Protein AF-A0A2J7PZ46-F1 (afdb_monomer_lite)

Foldseek 3Di:
DVVVLVVLLVVLVVLLVVLVVVLVVVQVVVCVVPVCQQFDFPVPDDPPRSNVVSVVSVVVSVVSVVVVVVCVQCVDPVRVVVVVVVVVVVVVVVVVVVVVLVVLLVVLVVLLVVCVVVLVVLQCVQQVDDPRHGPCPPSVVSVVVNVCRVDSVNSSVVVVVVVVVVVVVVVVVVCVVVVVPDDDDDPDDDDDPPDPDDDDDRTD

Sequence (204 aa):
MWNFIDFTRNSLYVSVAILRIAAYIQQTREIAADPRTAYIPREQWDDFDPQLIAEGLFAAANVFSTLKLVHLFSINPHLGPLQISLGRMVIDIVKFFFIYSLVLFAFACGLNQLLWYFAEMEKRKCYHLPGGLPDWENNGDACMKWRRFGKYVICMIWVARLLFHLLQTHVLNLQLSFQSHQITFSPHLILPVLLLVPSEPPYR

Radius of gyration: 24.69 Å; chains: 1; bounding box: 46×52×66 Å

Organism: NCBI:txid105785

InterPro domains:
  IPR001763 Rhodanese-like domain [PS50206] (113-145)
  IPR002153 Transient receptor potential channel, canonical [PTHR10117] (1-152)
  IPR005821 Ion transport domain [PF00520] (1-163)

Secondary structure (DSSP, 8-state):
-HHHHHHHHHHHHHHHHHHHHHHHHHHHHHHTT-GGGGG--GGGS-TT-HHHHHHHHHHHHHHHHHHTHHHHGGGSTTTHHHHHHHHHHHHHHHHHHHHHHHHHHHHHHHHHHHHHHHHHHHHHHHT-STTS----TTTHHHHHHHHHHS-HHHHHHHHHHHHHHHHHHHHHHHHHHHTTSS------------S------S--

pLDDT: mean 75.45, std 17.09, range [30.77, 95.94]

Structure (mmCIF, N/CA/C/O backbone):
data_AF-A0A2J7PZ46-F1
#
_entry.id   AF-A0A2J7PZ46-F1
#
loop_
_atom_site.group_PDB
_atom_site.id
_atom_site.type_symbol
_atom_site.label_atom_id
_atom_site.label_alt_id
_atom_site.label_comp_id
_atom_site.label_asym_id
_atom_site.label_entity_id
_atom_site.label_seq_id
_atom_site.pdbx_PDB_ins_code
_atom_site.Cartn_x
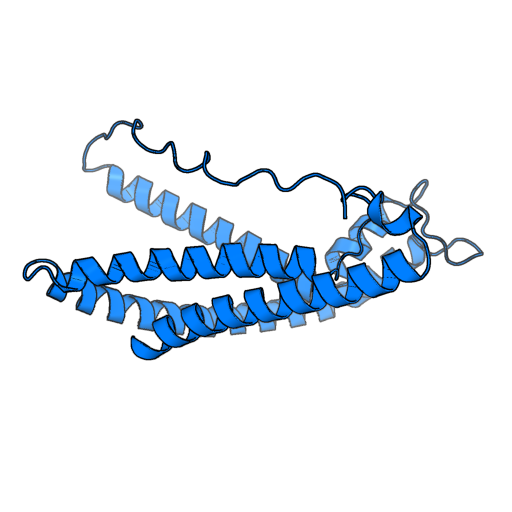_atom_site.Cartn_y
_atom_site.Cartn_z
_atom_site.occupancy
_atom_site.B_iso_or_equiv
_atom_site.auth_seq_id
_atom_site.auth_comp_id
_atom_site.auth_asym_id
_atom_site.auth_atom_id
_atom_site.pdbx_PDB_model_num
ATOM 1 N N . MET A 1 1 ? -17.307 8.063 14.296 1.00 69.81 1 MET A N 1
ATOM 2 C CA . MET A 1 1 ? -16.071 7.305 13.989 1.00 69.81 1 MET A CA 1
ATOM 3 C C . MET A 1 1 ? -16.183 5.847 14.403 1.00 69.81 1 MET A C 1
ATOM 5 O O . MET A 1 1 ? -16.006 5.002 13.548 1.00 69.81 1 MET A O 1
ATOM 9 N N . TRP A 1 2 ? -16.524 5.533 15.655 1.00 76.56 2 TRP A N 1
ATOM 10 C CA . TRP A 1 2 ? -16.503 4.156 16.171 1.00 76.56 2 TRP A CA 1
ATOM 11 C C . TRP A 1 2 ? -17.156 3.080 15.296 1.00 76.56 2 TRP A C 1
ATOM 13 O O . TRP A 1 2 ? -16.478 2.141 14.887 1.00 76.56 2 TRP A O 1
ATOM 23 N N . ASN A 1 3 ? -18.414 3.278 14.906 1.00 85.19 3 ASN A N 1
ATOM 24 C CA . ASN A 1 3 ? -19.152 2.329 14.068 1.00 85.19 3 ASN A CA 1
ATOM 25 C C . ASN A 1 3 ? -18.490 2.085 12.693 1.00 85.19 3 ASN A C 1
ATOM 27 O O . ASN A 1 3 ? -18.723 1.044 12.094 1.00 85.19 3 ASN A O 1
ATOM 31 N N . PHE A 1 4 ? -17.657 3.012 12.200 1.00 86.69 4 PHE A N 1
ATOM 32 C CA . PHE A 1 4 ? -16.905 2.847 10.951 1.00 86.69 4 PHE A CA 1
ATOM 33 C C . PHE A 1 4 ? -15.743 1.860 11.115 1.00 86.69 4 PHE A C 1
ATOM 35 O O . PHE A 1 4 ? -15.548 1.023 10.247 1.00 86.69 4 PHE A O 1
ATOM 42 N N . ILE A 1 5 ? -15.021 1.889 12.243 1.00 85.50 5 ILE A N 1
ATOM 43 C CA . ILE A 1 5 ? -13.930 0.935 12.523 1.00 85.50 5 ILE A CA 1
ATOM 44 C C . ILE A 1 5 ? -14.496 -0.485 12.646 1.00 85.50 5 ILE A C 1
ATOM 46 O O . ILE A 1 5 ? -13.973 -1.417 12.036 1.00 85.50 5 ILE A O 1
ATOM 50 N N . ASP A 1 6 ? -15.607 -0.642 13.373 1.00 88.44 6 ASP A N 1
ATOM 51 C CA . ASP A 1 6 ? -16.305 -1.928 13.477 1.00 88.44 6 ASP A CA 1
ATOM 52 C C . ASP A 1 6 ? -16.866 -2.402 12.129 1.00 88.44 6 ASP A C 1
ATOM 54 O O . ASP A 1 6 ? -16.735 -3.581 11.797 1.00 88.44 6 ASP A O 1
ATOM 58 N N . PHE A 1 7 ? -17.427 -1.495 11.321 1.00 91.81 7 PHE A N 1
ATOM 59 C CA . PHE A 1 7 ? -17.866 -1.802 9.961 1.00 91.81 7 PHE A CA 1
ATOM 60 C C . PHE A 1 7 ? -16.700 -2.269 9.079 1.00 91.81 7 PHE A C 1
ATOM 62 O O . PHE A 1 7 ? -16.796 -3.349 8.506 1.00 91.81 7 PHE A O 1
ATOM 69 N N . THR A 1 8 ? -15.583 -1.533 9.031 1.00 90.50 8 THR A N 1
ATOM 70 C CA . THR A 1 8 ? -14.387 -1.892 8.247 1.00 90.50 8 THR A CA 1
ATOM 71 C C . THR A 1 8 ? -13.808 -3.241 8.670 1.00 90.50 8 THR A C 1
ATOM 73 O O . THR A 1 8 ? -13.502 -4.075 7.818 1.00 90.50 8 THR A O 1
ATOM 76 N N . ARG A 1 9 ? -13.693 -3.503 9.978 1.00 89.44 9 ARG A N 1
ATOM 77 C CA . ARG A 1 9 ? -13.231 -4.799 10.494 1.00 89.44 9 ARG A CA 1
ATOM 78 C C . ARG A 1 9 ? -14.159 -5.934 10.047 1.00 89.44 9 ARG A C 1
ATOM 80 O O . ARG A 1 9 ? -13.688 -6.961 9.565 1.00 89.44 9 ARG A O 1
ATOM 87 N N . ASN A 1 10 ? -15.473 -5.747 10.179 1.00 91.81 10 ASN A N 1
ATOM 88 C CA . ASN A 1 10 ? -16.457 -6.754 9.786 1.00 91.81 10 ASN A CA 1
ATOM 89 C C . ASN A 1 10 ? -16.471 -6.971 8.260 1.00 91.81 10 ASN A C 1
ATOM 91 O O . ASN A 1 10 ? -16.520 -8.116 7.817 1.00 91.81 10 ASN A O 1
ATOM 95 N N . SER A 1 11 ? -16.367 -5.907 7.455 1.00 94.25 11 SER A N 1
ATOM 96 C CA . SER A 1 11 ? -16.313 -6.015 5.993 1.00 94.25 11 SER A CA 1
ATOM 97 C C . SER A 1 11 ? -15.042 -6.716 5.517 1.00 94.25 11 SER A C 1
ATOM 99 O O . SER A 1 11 ? -15.113 -7.495 4.576 1.00 94.25 11 SER A O 1
ATOM 101 N N . LEU A 1 12 ? -13.897 -6.512 6.183 1.00 92.12 12 LEU A N 1
ATOM 102 C CA . LEU A 1 12 ? -12.667 -7.249 5.876 1.00 92.12 12 LEU A CA 1
ATOM 103 C C . LEU A 1 12 ? -12.827 -8.756 6.122 1.00 92.12 12 LEU A C 1
ATOM 105 O O . LEU A 1 12 ? -12.489 -9.537 5.237 1.00 92.12 12 LEU A O 1
ATOM 109 N N . TYR A 1 13 ? -13.402 -9.179 7.255 1.00 93.44 13 TYR A N 1
ATOM 110 C CA . TYR A 1 13 ? -13.668 -10.605 7.499 1.00 93.44 13 TYR A CA 1
ATOM 111 C C . TYR A 1 13 ? -14.651 -11.212 6.478 1.00 93.44 13 TYR A C 1
ATOM 113 O O . TYR A 1 13 ? -14.445 -12.343 6.038 1.00 93.44 13 TYR A O 1
ATOM 121 N N . VAL A 1 14 ? -15.672 -10.462 6.042 1.00 95.38 14 VAL A N 1
ATOM 122 C CA . VAL A 1 14 ? -16.578 -10.896 4.960 1.00 95.38 14 VAL A CA 1
ATOM 123 C C . VAL A 1 14 ? -15.832 -11.022 3.624 1.00 95.38 14 VAL A C 1
ATOM 125 O O . VAL A 1 14 ? -15.987 -12.033 2.943 1.00 95.38 14 VAL A O 1
ATOM 128 N N . SER A 1 15 ? -14.970 -10.065 3.270 1.00 93.56 15 SER A N 1
ATOM 129 C CA . SER A 1 15 ? -14.142 -10.142 2.057 1.00 93.56 15 SER A CA 1
ATOM 130 C C . SER A 1 15 ? -13.177 -11.332 2.074 1.00 93.56 15 SER A C 1
ATOM 132 O O . SER A 1 15 ? -13.028 -11.995 1.052 1.00 93.56 15 SER A O 1
ATOM 134 N N . VAL A 1 16 ? -12.567 -11.654 3.221 1.00 94.75 16 VAL A N 1
ATOM 135 C CA . VAL A 1 16 ? -11.722 -12.856 3.383 1.00 94.75 16 VAL A CA 1
ATOM 136 C C . VAL A 1 16 ? -12.529 -14.130 3.138 1.00 94.75 16 VAL A C 1
ATOM 138 O O . VAL A 1 16 ? -12.064 -15.007 2.413 1.00 94.75 16 VAL A O 1
ATOM 141 N N . ALA A 1 17 ? -13.741 -14.229 3.693 1.00 93.06 17 ALA A N 1
ATOM 142 C CA . ALA A 1 17 ? -14.610 -15.384 3.475 1.00 93.06 17 ALA A CA 1
ATOM 143 C C . ALA A 1 17 ? -14.995 -15.535 1.992 1.00 93.06 17 ALA A C 1
ATOM 145 O O . ALA A 1 17 ? -14.896 -16.631 1.444 1.00 93.06 17 ALA A O 1
ATOM 146 N N . ILE A 1 18 ? -15.359 -14.435 1.321 1.00 95.94 18 ILE A N 1
ATOM 147 C CA . ILE A 1 18 ? -15.668 -14.426 -0.119 1.00 95.94 18 ILE A CA 1
ATOM 148 C C . ILE A 1 18 ? -14.449 -14.861 -0.948 1.00 95.94 18 ILE A C 1
ATOM 150 O O . ILE A 1 18 ? -14.599 -15.682 -1.850 1.00 95.94 18 ILE A O 1
ATOM 154 N N . LEU A 1 19 ? -13.246 -14.367 -0.633 1.00 91.69 19 LEU A N 1
ATOM 155 C CA . LEU A 1 19 ? -12.022 -14.727 -1.357 1.00 91.69 19 LEU A CA 1
ATOM 156 C C . LEU A 1 19 ? -11.600 -16.185 -1.126 1.00 91.69 19 LEU A C 1
ATOM 158 O O . LEU A 1 19 ? -11.269 -16.857 -2.097 1.00 91.69 19 LEU A O 1
ATOM 162 N N . ARG A 1 20 ? -11.680 -16.714 0.106 1.00 92.81 20 ARG A N 1
ATOM 163 C CA . ARG A 1 20 ? -11.436 -18.147 0.379 1.00 92.81 20 ARG A CA 1
ATOM 164 C C . ARG A 1 20 ? -12.448 -19.045 -0.353 1.00 92.81 20 ARG A C 1
ATOM 166 O O . ARG A 1 20 ? -12.059 -20.082 -0.880 1.00 92.81 20 ARG A O 1
ATOM 173 N N . ILE A 1 21 ? -13.719 -18.637 -0.456 1.00 93.31 21 ILE A N 1
ATOM 174 C CA . ILE A 1 21 ? -14.734 -19.352 -1.255 1.00 93.31 21 ILE A CA 1
ATOM 175 C C . ILE A 1 21 ? -14.412 -19.276 -2.758 1.00 93.31 21 ILE A C 1
ATOM 177 O O . ILE A 1 21 ? -14.501 -20.287 -3.452 1.00 93.31 21 ILE A O 1
ATOM 181 N N . ALA A 1 22 ? -14.009 -18.108 -3.267 1.00 92.06 22 ALA A N 1
ATOM 182 C CA . ALA A 1 22 ? -13.626 -17.935 -4.668 1.00 92.06 22 ALA A CA 1
ATOM 183 C C . ALA A 1 22 ? -12.393 -18.777 -5.038 1.00 92.06 22 ALA A C 1
ATOM 185 O O . ALA A 1 22 ? -12.423 -19.468 -6.056 1.00 92.06 22 ALA A O 1
ATOM 186 N N . ALA A 1 23 ? -11.364 -18.784 -4.182 1.00 91.19 23 ALA A N 1
ATOM 187 C CA . ALA A 1 23 ? -10.177 -19.625 -4.322 1.00 91.19 23 ALA A CA 1
ATOM 188 C C . ALA A 1 23 ? -10.550 -21.113 -4.367 1.00 91.19 23 ALA A C 1
ATOM 190 O O . ALA A 1 23 ? -10.186 -21.800 -5.317 1.00 91.19 23 ALA A O 1
ATOM 191 N N . TYR A 1 24 ? -11.367 -21.591 -3.420 1.00 90.44 24 TYR A N 1
ATOM 192 C CA . TYR A 1 24 ? -11.832 -22.981 -3.396 1.00 90.44 24 TYR A CA 1
ATOM 193 C C . TYR A 1 24 ? -12.600 -23.377 -4.671 1.00 90.44 24 TYR A C 1
ATOM 195 O O . TYR A 1 24 ? -12.372 -24.453 -5.228 1.00 90.44 24 TYR A O 1
ATOM 203 N N . ILE A 1 25 ? -13.482 -22.506 -5.179 1.00 91.88 25 ILE A N 1
ATOM 204 C CA . ILE A 1 25 ? -14.220 -22.743 -6.433 1.00 91.88 25 ILE A CA 1
ATOM 205 C C . ILE A 1 25 ? -13.273 -22.765 -7.641 1.00 91.88 25 ILE A C 1
ATOM 207 O O . ILE A 1 25 ? -13.417 -23.631 -8.504 1.00 91.88 25 ILE A O 1
ATOM 211 N N . GLN A 1 26 ? -12.315 -21.838 -7.720 1.00 90.38 26 GLN A N 1
ATOM 212 C CA . GLN A 1 26 ? -11.324 -21.794 -8.796 1.00 90.38 26 GLN A CA 1
ATOM 213 C C . GLN A 1 26 ? -10.453 -23.057 -8.789 1.00 90.38 26 GLN A C 1
ATOM 215 O O . GLN A 1 26 ? -10.435 -23.791 -9.776 1.00 90.38 26 GLN A O 1
ATOM 220 N N . GLN A 1 27 ? -9.832 -23.365 -7.652 1.00 88.75 27 GLN A N 1
ATOM 221 C CA . GLN A 1 27 ? -9.020 -24.557 -7.427 1.00 88.75 27 GLN A CA 1
ATOM 222 C C . GLN A 1 27 ? -9.773 -25.848 -7.779 1.00 88.75 27 GLN A C 1
ATOM 224 O O . GLN A 1 27 ? -9.249 -26.687 -8.508 1.00 88.75 27 GLN A O 1
ATOM 229 N N . THR A 1 28 ? -11.028 -25.997 -7.338 1.00 88.50 28 THR A N 1
ATOM 230 C CA . THR A 1 28 ? -11.848 -27.180 -7.660 1.00 88.50 28 THR A CA 1
ATOM 231 C C . THR A 1 28 ? -12.061 -27.331 -9.171 1.00 88.50 28 THR A C 1
ATOM 233 O O . THR A 1 28 ? -12.045 -28.448 -9.688 1.00 88.50 28 THR A O 1
ATOM 236 N N . ARG A 1 29 ? -12.229 -26.222 -9.907 1.00 89.12 29 ARG A N 1
ATOM 237 C CA . ARG A 1 29 ? -12.376 -26.237 -11.373 1.00 89.12 29 ARG A CA 1
ATOM 238 C C . ARG A 1 29 ? -11.063 -26.525 -12.098 1.00 89.12 29 ARG A C 1
ATOM 240 O O . ARG A 1 29 ? -11.094 -27.182 -13.133 1.00 89.12 29 ARG A O 1
ATOM 247 N N . GLU A 1 30 ? -9.937 -26.055 -11.571 1.00 87.12 30 GLU A N 1
ATOM 248 C CA . GLU A 1 30 ? -8.609 -26.310 -12.138 1.00 87.12 30 GLU A CA 1
ATOM 249 C C . GLU A 1 30 ? -8.167 -27.766 -11.924 1.00 87.12 30 GLU A C 1
ATOM 251 O O . GLU A 1 30 ? -7.750 -28.420 -12.876 1.00 87.12 30 GLU A O 1
ATOM 256 N N . ILE A 1 31 ? -8.349 -28.319 -10.719 1.00 87.69 31 ILE A N 1
ATOM 257 C CA . ILE A 1 31 ? -8.049 -29.730 -10.404 1.00 87.69 31 ILE A CA 1
ATOM 258 C C . ILE A 1 31 ? -8.941 -30.685 -11.217 1.00 87.69 31 ILE A C 1
ATOM 260 O O . ILE A 1 31 ? -8.495 -31.757 -11.622 1.00 87.69 31 ILE A O 1
ATOM 264 N N . ALA A 1 32 ? -10.185 -30.289 -11.512 1.00 89.00 32 ALA A N 1
ATOM 265 C CA . ALA A 1 32 ? -11.075 -31.036 -12.401 1.00 89.00 32 ALA A CA 1
ATOM 266 C C . ALA A 1 32 ? -10.664 -30.987 -13.891 1.00 89.00 32 ALA A C 1
ATOM 268 O O . ALA A 1 32 ? -11.170 -31.790 -14.675 1.00 89.00 32 ALA A O 1
ATOM 269 N N . ALA A 1 33 ? -9.773 -30.068 -14.285 1.00 90.38 33 ALA A N 1
ATOM 270 C CA . ALA A 1 33 ? -9.242 -29.951 -15.645 1.00 90.38 33 ALA A CA 1
ATOM 271 C C . ALA A 1 33 ? -7.852 -30.602 -15.794 1.00 90.38 33 ALA A C 1
ATOM 273 O O . ALA A 1 33 ? -7.627 -31.332 -16.758 1.00 90.38 33 ALA A O 1
ATOM 274 N N . ASP A 1 34 ? -6.949 -30.392 -14.830 1.00 87.44 34 ASP A N 1
ATOM 275 C CA . ASP A 1 34 ? -5.694 -31.142 -14.682 1.00 87.44 34 ASP A CA 1
ATOM 276 C C . ASP A 1 34 ? -5.452 -31.495 -13.198 1.00 87.44 34 ASP A C 1
ATOM 278 O O . ASP A 1 34 ? -5.141 -30.600 -12.398 1.00 87.44 34 ASP A O 1
ATOM 282 N N . PRO A 1 35 ? -5.509 -32.791 -12.820 1.00 84.12 35 PRO A N 1
ATOM 283 C CA . PRO A 1 35 ? -5.199 -33.261 -11.469 1.00 84.12 35 PRO A CA 1
ATOM 284 C C . PRO A 1 35 ? -3.796 -32.896 -10.961 1.00 84.12 35 PRO A C 1
ATOM 286 O O . PRO A 1 35 ? -3.549 -32.954 -9.756 1.00 84.12 35 PRO A O 1
ATOM 289 N N . ARG A 1 36 ? -2.858 -32.521 -11.842 1.00 81.38 36 ARG A N 1
ATOM 290 C CA . ARG A 1 36 ? -1.505 -32.085 -11.455 1.00 81.38 36 ARG A CA 1
ATOM 291 C C . ARG A 1 36 ? -1.496 -30.715 -10.775 1.00 81.38 36 ARG A C 1
ATOM 293 O O . ARG A 1 36 ? -0.586 -30.454 -9.990 1.00 81.38 36 ARG A O 1
ATOM 300 N N . THR A 1 37 ? -2.510 -29.879 -11.009 1.00 79.88 37 THR A N 1
ATOM 301 C CA . THR A 1 37 ? -2.591 -28.506 -10.473 1.00 79.88 37 THR A CA 1
ATOM 302 C C . THR A 1 37 ? -2.607 -28.459 -8.937 1.00 79.88 37 THR A C 1
ATOM 304 O O . THR A 1 37 ? -2.098 -27.507 -8.351 1.00 79.88 37 THR A O 1
ATOM 307 N N . ALA A 1 38 ? -3.098 -29.513 -8.272 1.00 79.25 38 ALA A N 1
ATOM 308 C CA . ALA A 1 38 ? -3.093 -29.628 -6.807 1.00 79.25 38 ALA A CA 1
ATOM 309 C C . ALA A 1 38 ? -1.676 -29.646 -6.189 1.00 79.25 38 ALA A C 1
ATOM 311 O O . ALA A 1 38 ? -1.472 -29.287 -5.031 1.00 79.25 38 ALA A O 1
ATOM 312 N N . TYR A 1 39 ? -0.668 -30.065 -6.961 1.00 83.06 39 TYR A N 1
ATOM 313 C CA . TYR A 1 39 ? 0.701 -30.271 -6.476 1.00 83.06 39 TYR A CA 1
ATOM 314 C C . TYR A 1 39 ? 1.657 -29.119 -6.823 1.00 83.06 39 TYR A C 1
ATOM 316 O O . TYR A 1 39 ? 2.866 -29.254 -6.628 1.00 83.06 39 TYR A O 1
ATOM 324 N N . ILE A 1 40 ? 1.146 -27.989 -7.328 1.00 84.25 40 ILE A N 1
ATOM 325 C CA . ILE A 1 40 ? 1.972 -26.820 -7.657 1.00 84.25 40 ILE A CA 1
ATOM 326 C C . ILE A 1 40 ? 2.489 -26.174 -6.357 1.00 84.25 40 ILE A C 1
ATOM 328 O O . ILE A 1 40 ? 1.678 -25.779 -5.512 1.00 84.25 40 ILE A O 1
ATOM 332 N N . PRO A 1 41 ? 3.818 -26.020 -6.184 1.00 85.69 41 PRO A N 1
ATOM 333 C CA . PRO A 1 41 ? 4.388 -25.389 -5.001 1.00 85.69 41 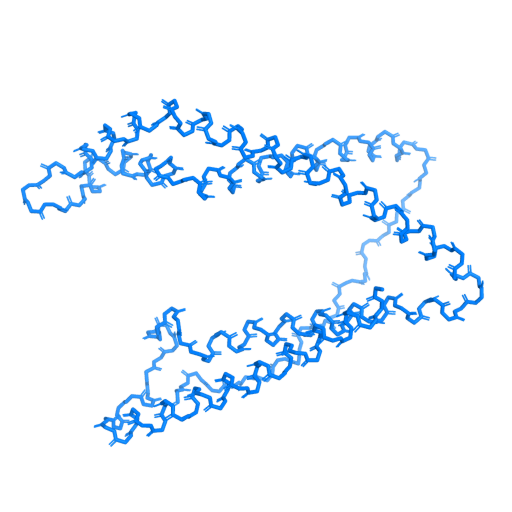PRO A CA 1
ATOM 334 C C . PRO A 1 41 ? 4.067 -23.893 -4.970 1.00 85.69 41 PRO A C 1
ATOM 336 O O . PRO A 1 41 ? 4.020 -23.229 -6.005 1.00 85.69 41 PRO A O 1
ATOM 339 N N . ARG A 1 42 ? 3.918 -23.340 -3.764 1.00 81.81 42 ARG A N 1
ATOM 340 C CA . ARG A 1 42 ? 3.514 -21.941 -3.533 1.00 81.81 42 ARG A CA 1
ATOM 341 C C . ARG A 1 42 ? 4.404 -20.877 -4.197 1.00 81.81 42 ARG A C 1
ATOM 343 O O . ARG A 1 42 ? 3.935 -19.781 -4.472 1.00 81.81 42 ARG A O 1
ATOM 350 N N . GLU A 1 43 ? 5.661 -21.201 -4.494 1.00 86.88 43 GLU A N 1
ATOM 351 C CA . GLU A 1 43 ? 6.596 -20.344 -5.249 1.00 86.88 43 GLU A CA 1
ATOM 352 C C . GLU A 1 43 ? 6.202 -20.138 -6.726 1.00 86.88 43 GLU A C 1
ATOM 354 O O . GLU A 1 43 ? 6.753 -19.267 -7.392 1.00 86.88 43 GLU A O 1
ATOM 359 N N . GLN A 1 44 ? 5.275 -20.951 -7.242 1.00 86.44 44 GLN A N 1
ATOM 360 C CA . GLN A 1 44 ? 4.807 -20.958 -8.632 1.00 86.44 44 GLN A CA 1
ATOM 361 C C . GLN A 1 44 ? 3.316 -20.588 -8.751 1.00 86.44 44 GLN A C 1
ATOM 363 O O . GLN A 1 44 ? 2.715 -20.782 -9.808 1.00 86.44 44 GLN A O 1
ATOM 368 N N . TRP A 1 45 ? 2.696 -20.093 -7.674 1.00 87.00 45 TRP A N 1
ATOM 369 C CA . TRP A 1 45 ? 1.340 -19.537 -7.723 1.00 87.00 45 TRP A CA 1
ATOM 370 C C . TRP A 1 45 ? 1.373 -18.131 -8.348 1.00 87.00 45 TRP A C 1
ATOM 372 O O . TRP A 1 45 ? 2.400 -17.456 -8.315 1.00 87.00 45 TRP A O 1
ATOM 382 N N . ASP A 1 46 ? 0.258 -17.697 -8.937 1.00 86.38 46 ASP A N 1
ATOM 383 C CA . ASP A 1 46 ? 0.163 -16.374 -9.564 1.00 86.38 46 ASP A CA 1
ATOM 384 C C . ASP A 1 46 ? 0.147 -15.238 -8.523 1.00 86.38 46 ASP A C 1
ATOM 386 O O . ASP A 1 46 ? -0.445 -15.379 -7.449 1.00 86.38 46 ASP A O 1
ATOM 390 N N . ASP A 1 47 ? 0.734 -14.086 -8.871 1.00 86.38 47 ASP A N 1
ATOM 391 C CA . ASP A 1 47 ? 0.801 -12.888 -8.014 1.00 86.38 47 ASP A CA 1
ATOM 392 C C . ASP A 1 47 ? -0.593 -12.392 -7.561 1.00 86.38 47 ASP A C 1
ATOM 394 O O . ASP A 1 47 ? -0.707 -11.699 -6.544 1.00 86.38 47 ASP A O 1
ATOM 398 N N . PHE A 1 48 ? -1.657 -12.733 -8.302 1.00 86.56 48 PHE A N 1
ATOM 399 C CA . PHE A 1 48 ? -3.040 -12.320 -8.041 1.00 86.56 48 PHE A CA 1
ATOM 400 C C . PHE A 1 48 ? -3.973 -13.474 -7.633 1.00 86.56 48 PHE A C 1
ATOM 402 O O . PHE A 1 48 ? -5.196 -13.301 -7.641 1.00 86.56 48 PHE A O 1
ATOM 409 N N . ASP A 1 49 ? -3.430 -14.628 -7.228 1.00 88.06 49 ASP A N 1
ATOM 410 C CA . ASP A 1 49 ? -4.214 -15.749 -6.696 1.00 88.06 49 ASP A CA 1
ATOM 411 C C . ASP A 1 49 ? -5.089 -15.291 -5.498 1.00 88.06 49 ASP A C 1
ATOM 413 O O . ASP A 1 49 ? -4.567 -14.745 -4.511 1.00 88.06 49 ASP A O 1
ATOM 417 N N . PRO A 1 50 ? -6.424 -15.508 -5.536 1.00 88.81 50 PRO A N 1
ATOM 418 C CA . PRO A 1 50 ? -7.335 -15.095 -4.468 1.00 88.81 50 PRO A CA 1
ATOM 419 C C . PRO A 1 50 ? -6.981 -15.670 -3.087 1.00 88.81 50 PRO A C 1
ATOM 421 O O . PRO A 1 50 ? -7.343 -15.053 -2.082 1.00 88.81 50 PRO A O 1
ATOM 424 N N . GLN A 1 51 ? -6.252 -16.788 -3.005 1.00 90.31 51 GLN A N 1
ATOM 425 C CA . GLN A 1 51 ? -5.764 -17.371 -1.752 1.00 90.31 51 GLN A CA 1
ATOM 426 C C . GLN A 1 51 ? -4.725 -16.471 -1.059 1.00 90.31 51 GLN A C 1
ATOM 428 O O . GLN A 1 51 ? -4.881 -16.171 0.130 1.00 90.31 51 GLN A O 1
ATOM 433 N N . LEU A 1 52 ? -3.713 -15.968 -1.785 1.00 90.12 52 LEU A N 1
ATOM 434 C CA . LEU A 1 52 ? -2.726 -15.029 -1.223 1.00 90.12 52 LEU A CA 1
ATOM 435 C C . LEU A 1 52 ? -3.394 -13.716 -0.797 1.00 90.12 52 LEU A C 1
ATOM 437 O O . LEU A 1 52 ? -3.100 -13.175 0.273 1.00 90.12 52 LEU A O 1
ATOM 441 N N . ILE A 1 53 ? -4.330 -13.219 -1.611 1.00 90.19 53 ILE A N 1
ATOM 442 C CA . ILE A 1 53 ? -5.076 -11.990 -1.313 1.00 90.19 53 ILE A CA 1
ATOM 443 C C . ILE A 1 53 ? -5.940 -12.185 -0.052 1.00 90.19 53 ILE A C 1
ATOM 445 O O . ILE A 1 53 ? -5.976 -11.301 0.808 1.00 90.19 53 ILE A O 1
ATOM 449 N N . ALA A 1 54 ? -6.580 -13.349 0.115 1.00 90.88 54 ALA A N 1
ATOM 450 C CA . ALA A 1 54 ? -7.353 -13.677 1.312 1.00 90.88 54 ALA A CA 1
ATOM 451 C C . ALA A 1 54 ? -6.492 -13.712 2.585 1.00 90.88 54 ALA A C 1
ATOM 453 O O . ALA A 1 54 ? -6.910 -13.181 3.614 1.00 90.88 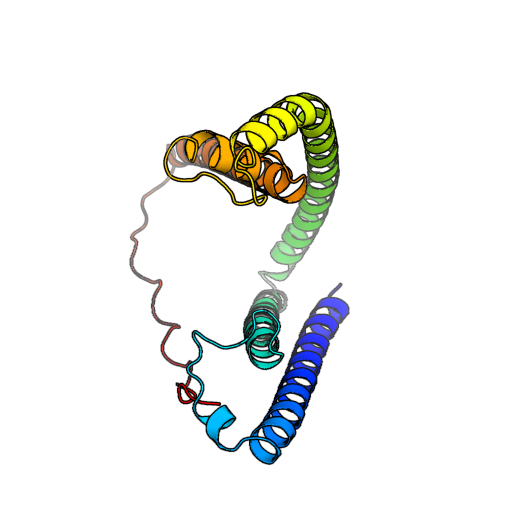54 ALA A O 1
ATOM 454 N N . GLU A 1 55 ? -5.291 -14.293 2.529 1.00 90.25 55 GLU A N 1
ATOM 455 C CA . GLU A 1 55 ? -4.352 -14.307 3.659 1.00 90.25 55 GLU A CA 1
ATOM 456 C C . GLU A 1 55 ? -3.896 -12.892 4.049 1.00 90.25 55 GLU A C 1
ATOM 458 O O . GLU A 1 55 ? -3.923 -12.534 5.231 1.00 90.25 55 GLU A O 1
ATOM 463 N N . GLY A 1 56 ? -3.550 -12.054 3.065 1.00 91.25 56 GLY A N 1
ATOM 464 C CA . GLY A 1 56 ? -3.176 -10.657 3.298 1.00 91.25 56 GLY A CA 1
ATOM 465 C C . GLY A 1 56 ? -4.307 -9.839 3.933 1.00 91.25 56 GLY A C 1
ATOM 466 O O . GLY A 1 56 ? -4.084 -9.103 4.900 1.00 91.25 56 GLY A O 1
ATOM 467 N N . LEU A 1 57 ? -5.544 -10.011 3.452 1.00 89.75 57 LEU A N 1
ATOM 468 C CA . LEU A 1 57 ? -6.721 -9.370 4.046 1.00 89.75 57 LEU A CA 1
ATOM 469 C C . LEU A 1 57 ? -7.064 -9.937 5.434 1.00 89.75 57 LEU A C 1
ATOM 471 O O . LEU A 1 57 ? -7.542 -9.181 6.278 1.00 89.75 57 LEU A O 1
ATOM 475 N N . PHE A 1 58 ? -6.790 -11.215 5.712 1.00 91.81 58 PHE A N 1
ATOM 476 C CA . PHE A 1 58 ? -6.985 -11.810 7.039 1.00 91.81 58 PHE A CA 1
ATOM 477 C C . PHE A 1 58 ? -5.992 -11.252 8.064 1.00 91.81 58 PHE A C 1
ATOM 479 O O . PHE A 1 58 ? -6.392 -10.865 9.166 1.00 91.81 58 PHE A O 1
ATOM 486 N N . ALA A 1 59 ? -4.717 -11.113 7.689 1.00 92.75 59 ALA A N 1
ATOM 487 C CA . ALA A 1 59 ? -3.719 -10.434 8.511 1.00 92.75 59 ALA A CA 1
ATOM 488 C C . ALA A 1 59 ? -4.141 -8.982 8.818 1.00 92.75 59 ALA A C 1
ATOM 490 O O . ALA A 1 59 ? -4.125 -8.565 9.979 1.00 92.75 59 ALA A O 1
ATOM 491 N N . ALA A 1 60 ? -4.616 -8.240 7.810 1.00 88.62 60 ALA A N 1
ATOM 492 C CA . ALA A 1 60 ? -5.148 -6.890 7.999 1.00 88.62 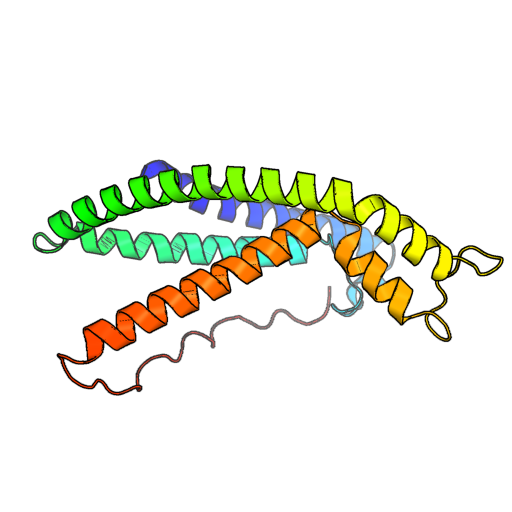60 ALA A CA 1
ATOM 493 C C . ALA A 1 60 ? -6.391 -6.863 8.914 1.00 88.62 60 ALA A C 1
ATOM 495 O O . ALA A 1 60 ? -6.461 -6.039 9.827 1.00 88.62 60 ALA A O 1
ATOM 496 N N . ALA A 1 61 ? -7.347 -7.780 8.728 1.00 90.38 61 ALA A N 1
ATOM 497 C CA . ALA A 1 61 ? -8.546 -7.891 9.563 1.00 90.38 61 ALA A CA 1
ATOM 498 C C . ALA A 1 61 ? -8.195 -8.122 11.042 1.00 90.38 61 ALA A C 1
ATOM 500 O O . ALA A 1 61 ? -8.790 -7.496 11.922 1.00 90.38 61 ALA A O 1
ATOM 501 N N . ASN A 1 62 ? -7.179 -8.943 11.320 1.00 91.06 62 ASN A N 1
ATOM 502 C CA . ASN A 1 62 ? -6.694 -9.192 12.676 1.00 91.06 62 ASN A CA 1
ATOM 503 C C . ASN A 1 62 ? -6.031 -7.950 13.302 1.00 91.06 62 ASN A C 1
ATOM 505 O O . ASN A 1 62 ? -6.271 -7.681 14.479 1.00 91.06 62 ASN A O 1
ATOM 509 N N . VAL A 1 63 ? -5.307 -7.127 12.531 1.00 89.94 63 VAL A N 1
ATOM 510 C CA . VAL A 1 63 ? -4.797 -5.817 12.998 1.00 89.94 63 VAL A CA 1
ATOM 511 C C . VAL A 1 63 ? -5.942 -4.833 13.289 1.00 89.94 63 VAL A C 1
ATOM 513 O O . VAL A 1 63 ? -5.932 -4.155 14.316 1.00 89.94 63 VAL A O 1
ATOM 516 N N . PHE A 1 64 ? -6.988 -4.793 12.457 1.00 84.75 64 PHE A N 1
ATOM 517 C CA . PHE A 1 64 ? -8.200 -4.018 12.767 1.00 84.75 64 PHE A CA 1
ATOM 518 C C . PHE A 1 64 ? -8.989 -4.581 13.962 1.00 84.75 64 PHE A C 1
ATOM 520 O O . PHE A 1 64 ? -9.705 -3.838 14.635 1.00 84.75 64 PHE A O 1
ATOM 527 N N . SER A 1 65 ? -8.830 -5.868 14.278 1.00 86.69 65 SER A N 1
ATOM 528 C CA . SER A 1 65 ? -9.401 -6.491 15.474 1.00 86.69 65 SER A CA 1
ATOM 529 C C . SER A 1 65 ? -8.629 -6.114 16.746 1.00 86.69 65 SER A C 1
ATOM 531 O O . SER A 1 65 ? -9.253 -5.746 17.741 1.00 86.69 65 SER A O 1
ATOM 533 N N . THR A 1 66 ? -7.289 -6.092 16.724 1.00 86.94 66 THR A N 1
ATOM 534 C CA . THR A 1 66 ? -6.485 -5.635 17.878 1.00 86.94 66 THR A CA 1
ATOM 535 C C . THR A 1 66 ? -6.591 -4.127 18.110 1.00 86.94 66 THR A C 1
ATOM 537 O O . THR A 1 66 ? -6.612 -3.700 19.264 1.00 86.94 66 THR A O 1
ATOM 540 N N . LEU A 1 67 ? -6.789 -3.317 17.061 1.00 82.75 67 LEU A N 1
ATOM 541 C CA . LEU A 1 67 ? -7.129 -1.891 17.189 1.00 82.75 67 LEU A CA 1
ATOM 542 C C . LEU A 1 67 ? -8.373 -1.651 18.067 1.00 82.75 67 LEU A C 1
ATOM 544 O O . LEU A 1 67 ? -8.421 -0.664 18.802 1.00 82.75 67 LEU A O 1
ATOM 548 N N . LYS A 1 68 ? -9.344 -2.576 18.089 1.00 80.94 68 LYS A N 1
ATOM 549 C CA . LYS A 1 68 ? -10.512 -2.483 18.982 1.00 80.94 68 LYS A CA 1
ATOM 550 C C . LYS A 1 68 ? -10.157 -2.621 20.472 1.00 80.94 68 LYS A C 1
ATOM 552 O O . LYS A 1 68 ? -10.908 -2.135 21.313 1.00 80.94 68 LYS A O 1
ATOM 557 N N . LEU A 1 69 ? -9.006 -3.189 20.840 1.00 78.06 69 LEU A N 1
ATOM 558 C CA . LEU A 1 69 ? -8.571 -3.247 22.244 1.00 78.06 69 LEU A CA 1
ATOM 559 C C . LEU A 1 69 ? -8.177 -1.863 22.790 1.00 78.06 69 LEU A C 1
ATOM 561 O O . LEU A 1 69 ? -8.425 -1.580 23.960 1.00 78.06 69 LEU A O 1
ATOM 565 N N . VAL A 1 70 ? -7.691 -0.953 21.933 1.00 77.69 70 VAL A N 1
ATOM 566 C CA . VAL A 1 70 ? -7.391 0.454 22.288 1.00 77.69 70 VAL A CA 1
ATOM 567 C C . VAL A 1 70 ? -8.643 1.197 22.787 1.00 77.69 70 VAL A C 1
ATOM 569 O O . VAL A 1 70 ? -8.557 2.181 23.524 1.00 77.69 70 VAL A O 1
ATOM 572 N N . HIS A 1 71 ? -9.829 0.703 22.428 1.00 69.38 71 HIS A N 1
ATOM 573 C CA . HIS A 1 71 ? -11.106 1.235 22.887 1.00 69.38 71 HIS A CA 1
ATOM 574 C C . HIS A 1 71 ? -11.544 0.731 24.260 1.00 69.38 71 HIS A C 1
ATOM 576 O O . HIS A 1 71 ? -12.264 1.450 24.951 1.00 69.38 71 HIS A O 1
ATOM 582 N N . LEU A 1 72 ? -11.078 -0.440 24.704 1.00 73.62 72 LEU A N 1
ATOM 583 C CA . LEU A 1 72 ? -11.377 -0.941 26.048 1.00 73.62 72 LEU A CA 1
ATOM 584 C C . LEU A 1 72 ? -10.815 0.009 27.123 1.00 73.62 72 LEU A C 1
ATOM 586 O O . LEU A 1 72 ? -11.438 0.228 28.160 1.00 73.62 72 LEU A O 1
ATOM 590 N N . PHE A 1 73 ? -9.691 0.671 26.829 1.00 66.25 73 PHE A N 1
ATOM 591 C CA . PHE A 1 73 ? -9.111 1.706 27.687 1.00 66.25 73 PHE A CA 1
ATOM 592 C C . PHE A 1 73 ? -10.010 2.945 27.861 1.00 66.25 73 PHE A C 1
ATOM 594 O O . PHE A 1 73 ? -9.883 3.621 28.877 1.00 66.25 73 PHE A O 1
ATOM 601 N N . SER A 1 74 ? -10.966 3.210 26.957 1.00 66.38 74 SER A N 1
ATOM 602 C CA . SER A 1 74 ? -11.957 4.292 27.122 1.00 66.38 74 SER A CA 1
ATOM 603 C C . SER A 1 74 ? -12.914 4.066 28.292 1.00 66.38 74 SER A C 1
ATOM 605 O O . SER A 1 74 ? -13.512 5.026 28.772 1.00 66.38 74 SER A O 1
ATOM 607 N N . ILE A 1 75 ? -13.118 2.808 28.695 1.00 74.06 75 ILE A N 1
ATOM 608 C CA . ILE A 1 75 ? -14.120 2.413 29.696 1.00 74.06 75 ILE A CA 1
ATOM 609 C C . ILE A 1 75 ? -13.613 2.714 31.117 1.00 74.06 75 ILE A C 1
ATOM 611 O O . ILE A 1 75 ? -14.401 2.912 32.037 1.00 74.06 75 ILE A O 1
ATOM 615 N N . ASN A 1 76 ? -12.292 2.813 31.300 1.00 74.94 76 ASN A N 1
ATOM 616 C CA . ASN A 1 76 ? -11.692 3.196 32.573 1.00 74.94 76 ASN A CA 1
ATOM 617 C C . ASN A 1 76 ? -11.882 4.705 32.833 1.00 74.94 76 ASN A C 1
ATOM 619 O O . ASN A 1 76 ? -11.403 5.517 32.033 1.00 74.94 76 ASN A O 1
ATOM 623 N N . PRO A 1 77 ? -12.487 5.118 33.967 1.00 75.75 77 PRO A N 1
ATOM 624 C CA . PRO A 1 77 ? -12.838 6.520 34.217 1.00 75.75 77 PRO A CA 1
ATOM 625 C C . PRO A 1 77 ? -11.621 7.458 34.281 1.00 75.75 77 PRO A C 1
ATOM 627 O O . PRO A 1 77 ? -11.725 8.623 33.908 1.00 75.75 77 PRO A O 1
ATOM 630 N N . HIS A 1 78 ? -10.446 6.949 34.669 1.00 77.00 78 HIS A N 1
ATOM 631 C CA . HIS A 1 78 ? -9.190 7.710 34.659 1.00 77.00 78 HIS A CA 1
ATOM 632 C C . HIS A 1 78 ? -8.554 7.866 33.262 1.00 77.00 78 HIS A C 1
ATOM 634 O O . HIS A 1 78 ? -7.725 8.753 33.074 1.00 77.00 78 HIS A O 1
ATOM 640 N N . LEU A 1 79 ? -8.916 7.029 32.281 1.00 72.81 79 LEU A N 1
ATOM 641 C CA . LEU A 1 79 ? -8.273 6.976 30.957 1.00 72.81 79 LEU A CA 1
ATOM 642 C C . LEU A 1 79 ? -9.142 7.556 29.827 1.00 72.81 79 LEU A C 1
ATOM 644 O O . LEU A 1 79 ? -8.601 8.012 28.817 1.00 72.81 79 LEU A O 1
ATOM 648 N N . GLY A 1 80 ? -10.465 7.632 30.003 1.00 78.31 80 GLY A N 1
ATOM 649 C CA . GLY A 1 80 ? -11.375 8.299 29.060 1.00 78.31 80 GLY A CA 1
ATOM 650 C C . GLY A 1 80 ? -10.947 9.729 28.658 1.00 78.31 80 GLY A C 1
ATOM 651 O O . GLY A 1 80 ? -10.857 10.007 27.458 1.00 78.31 80 GLY A O 1
ATOM 652 N N . PRO A 1 81 ? -10.597 10.632 29.601 1.00 81.25 81 PRO A N 1
ATOM 653 C CA . PRO A 1 81 ? -10.146 11.993 29.274 1.00 81.25 81 PRO A CA 1
ATOM 654 C C . PRO A 1 81 ? -8.857 12.039 28.436 1.00 81.25 81 PRO A C 1
ATOM 656 O O . PRO A 1 81 ? -8.699 12.904 27.567 1.00 81.25 81 PRO A O 1
ATOM 659 N N . LEU A 1 82 ? -7.951 11.080 28.659 1.00 79.56 82 LEU A N 1
ATOM 660 C CA . LEU A 1 82 ? -6.718 10.930 27.887 1.00 79.56 82 LEU A CA 1
ATOM 661 C C . LEU A 1 82 ? -7.033 10.507 26.444 1.00 79.56 82 LEU A C 1
ATOM 663 O O . LEU A 1 82 ? -6.521 11.111 25.502 1.00 79.56 82 LEU A O 1
ATOM 667 N N . GLN A 1 83 ? -7.940 9.541 26.257 1.00 80.62 83 GLN A N 1
ATOM 668 C CA . GLN A 1 83 ? -8.337 9.071 24.927 1.00 80.62 83 GLN A CA 1
ATOM 669 C C . GLN A 1 83 ? -9.047 10.163 24.103 1.00 80.62 83 GLN A C 1
ATOM 671 O O . GLN A 1 83 ? -8.758 10.320 22.917 1.00 80.62 83 GLN A O 1
ATOM 676 N N . ILE A 1 84 ? -9.914 10.974 24.723 1.00 84.00 84 ILE A N 1
ATOM 677 C CA . ILE A 1 84 ? -10.588 12.118 24.068 1.00 84.00 84 ILE A CA 1
ATOM 678 C C . ILE A 1 84 ? -9.578 13.191 23.622 1.00 84.00 84 ILE A C 1
ATOM 680 O O . ILE A 1 84 ? -9.784 13.888 22.623 1.00 84.00 84 ILE A O 1
ATOM 684 N N . SER A 1 85 ? -8.473 13.335 24.353 1.00 86.81 85 SER A N 1
ATOM 685 C CA . SER A 1 85 ? -7.396 14.270 24.013 1.00 86.81 85 SER A CA 1
ATOM 686 C C . SER A 1 85 ? -6.548 13.736 22.854 1.00 86.81 85 SER A C 1
ATOM 688 O O . SER A 1 85 ? -6.370 14.435 21.855 1.00 86.81 85 SER A O 1
ATOM 690 N N . LEU A 1 86 ? -6.140 12.464 22.922 1.00 81.50 86 LEU A N 1
ATOM 691 C CA . LEU A 1 86 ? -5.416 11.759 21.858 1.00 81.50 86 LEU A CA 1
ATOM 692 C C . LEU A 1 86 ? -6.217 11.731 20.545 1.00 81.50 86 LEU A C 1
ATOM 694 O O . LEU A 1 86 ? -5.676 12.039 19.485 1.00 81.50 86 LEU A O 1
ATOM 698 N N . GLY A 1 87 ? -7.520 11.444 20.603 1.00 82.81 87 GLY A N 1
ATOM 699 C CA . GLY A 1 87 ? -8.392 11.412 19.425 1.00 82.81 87 GLY A CA 1
ATOM 700 C C . GLY A 1 87 ? -8.482 12.753 18.686 1.00 82.81 87 GLY A C 1
ATOM 701 O O . GLY A 1 87 ? -8.599 12.764 17.462 1.00 82.81 87 GLY A O 1
ATOM 702 N N . ARG A 1 88 ? -8.363 13.886 19.395 1.00 85.38 88 ARG A N 1
ATOM 703 C CA . ARG A 1 88 ? -8.277 15.216 18.767 1.00 85.38 88 ARG A CA 1
ATOM 704 C C . ARG A 1 88 ? -6.904 15.460 18.136 1.00 85.38 88 ARG A C 1
ATOM 706 O O . ARG A 1 88 ? -6.853 15.860 16.978 1.00 85.38 88 ARG A O 1
ATOM 713 N N . MET A 1 89 ? -5.817 15.103 18.824 1.00 89.31 89 MET A N 1
ATOM 714 C CA . MET A 1 89 ? -4.456 15.184 18.266 1.00 89.31 89 MET A CA 1
ATOM 715 C C . MET A 1 89 ? -4.307 14.373 16.967 1.00 89.31 89 MET A C 1
ATOM 717 O O . MET A 1 89 ? -3.714 14.857 16.007 1.00 89.31 89 MET A O 1
ATOM 721 N N . VAL A 1 90 ? -4.897 13.174 16.890 1.00 83.62 90 VAL A N 1
ATOM 722 C CA . VAL A 1 90 ? -4.887 12.342 15.669 1.00 83.62 90 VAL A CA 1
ATOM 723 C C . VAL A 1 90 ? -5.585 13.036 14.493 1.00 83.62 90 VAL A C 1
ATOM 725 O O . VAL A 1 90 ? -5.089 12.967 13.371 1.00 83.62 90 VAL A O 1
ATOM 728 N N . ILE A 1 91 ? -6.691 13.750 14.726 1.00 84.38 91 ILE A N 1
ATOM 729 C CA . ILE A 1 91 ? -7.384 14.514 13.674 1.00 84.38 91 ILE A CA 1
ATOM 730 C C . ILE A 1 91 ? -6.479 15.628 13.123 1.00 84.38 91 ILE A C 1
ATOM 732 O O . ILE A 1 91 ? -6.447 15.848 11.912 1.00 84.38 91 ILE A O 1
ATOM 736 N N . ASP A 1 92 ? -5.714 16.304 13.981 1.00 87.56 92 ASP A N 1
ATOM 737 C CA . ASP A 1 92 ? -4.795 17.366 13.560 1.00 87.56 92 ASP A CA 1
ATOM 738 C C . ASP A 1 92 ? -3.543 16.817 12.850 1.00 87.56 92 ASP A C 1
ATOM 740 O O . ASP A 1 92 ? -3.115 17.377 11.838 1.00 87.56 92 ASP A O 1
ATOM 744 N N . ILE A 1 93 ? -3.036 15.652 13.273 1.00 86.75 93 ILE A N 1
ATOM 745 C CA . ILE A 1 93 ? -1.992 14.901 12.553 1.00 86.75 93 ILE A CA 1
ATOM 746 C C . ILE A 1 93 ? -2.473 14.496 11.149 1.00 86.75 93 ILE A C 1
ATOM 748 O O . ILE A 1 93 ? -1.722 14.641 10.184 1.00 86.75 93 ILE A O 1
ATOM 752 N N . VAL A 1 94 ? -3.725 14.049 10.991 1.00 81.38 94 VAL A N 1
ATOM 753 C CA . VAL A 1 94 ? -4.293 13.690 9.675 1.00 81.38 94 VAL A CA 1
ATOM 754 C C . VAL A 1 94 ? -4.422 14.911 8.754 1.00 81.38 94 VAL A C 1
ATOM 756 O O . VAL A 1 94 ? -4.104 14.806 7.568 1.00 81.38 94 VAL A O 1
ATOM 759 N N . LYS A 1 95 ? -4.803 16.089 9.275 1.00 85.19 95 LYS A N 1
ATOM 760 C CA . LYS A 1 95 ? -4.796 17.348 8.497 1.00 85.19 95 LYS A CA 1
ATOM 761 C C . LYS A 1 95 ? -3.388 17.695 8.005 1.00 85.19 95 LYS A C 1
ATOM 763 O O . LYS A 1 95 ? -3.214 18.027 6.833 1.00 85.19 95 LYS A O 1
ATOM 768 N N . PHE A 1 96 ? -2.386 17.586 8.881 1.00 84.50 96 PHE A N 1
ATOM 769 C CA . PHE A 1 96 ? -0.989 17.830 8.521 1.00 84.50 96 PHE A CA 1
ATOM 770 C C . PHE A 1 96 ? -0.499 16.830 7.462 1.00 84.50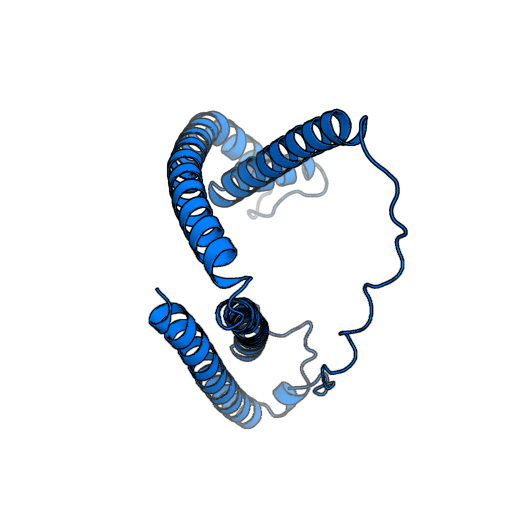 96 PHE A C 1
ATOM 772 O O . PHE A 1 96 ? 0.070 17.237 6.451 1.00 84.50 96 PHE A O 1
ATOM 779 N N . PHE A 1 97 ? -0.804 15.539 7.633 1.00 79.44 97 PHE A N 1
ATOM 780 C CA . PHE A 1 97 ? -0.464 14.480 6.680 1.00 79.44 97 PHE A CA 1
ATOM 781 C C . PHE A 1 97 ? -1.090 14.694 5.291 1.00 79.44 97 PHE A C 1
ATOM 783 O O . PHE A 1 97 ? -0.457 14.380 4.281 1.00 79.44 97 PHE A O 1
ATOM 790 N N . PHE A 1 98 ? -2.295 15.268 5.210 1.00 80.25 98 PHE A N 1
ATOM 791 C CA . PHE A 1 98 ? -2.932 15.612 3.937 1.00 80.25 98 PHE A CA 1
ATOM 792 C C . PHE A 1 98 ? -2.174 16.721 3.189 1.00 80.25 98 PHE A C 1
ATOM 794 O O . PHE A 1 98 ? -1.789 16.524 2.036 1.00 80.25 98 PHE A O 1
ATOM 801 N N . ILE A 1 99 ? -1.885 17.849 3.851 1.00 88.50 99 ILE A N 1
ATOM 802 C CA . ILE A 1 99 ? -1.099 18.954 3.263 1.00 88.50 99 ILE A CA 1
ATOM 803 C C . ILE A 1 99 ? 0.287 18.449 2.842 1.00 88.50 99 ILE A C 1
ATOM 805 O O . ILE A 1 99 ? 0.749 18.708 1.732 1.00 88.50 99 ILE A O 1
ATOM 809 N N . TYR A 1 100 ? 0.921 17.665 3.710 1.00 82.94 100 TYR A N 1
ATOM 810 C CA . TYR A 1 100 ? 2.204 17.031 3.451 1.00 82.94 100 TYR A CA 1
ATOM 811 C C . TYR A 1 100 ? 2.179 16.114 2.211 1.00 82.94 100 TYR A C 1
ATOM 813 O O . TYR A 1 100 ? 3.076 16.184 1.369 1.00 82.94 100 TYR A O 1
ATOM 821 N N . SER A 1 101 ? 1.125 15.310 2.047 1.00 80.69 101 SER A N 1
ATOM 822 C CA . SER A 1 101 ? 0.947 14.433 0.881 1.00 80.69 101 SER A CA 1
ATOM 823 C C . SER A 1 101 ? 0.770 15.220 -0.422 1.00 80.69 101 SER A C 1
ATOM 825 O O . SER A 1 101 ? 1.304 14.814 -1.454 1.00 80.69 101 SER A O 1
ATOM 827 N N . LEU A 1 102 ? 0.085 16.370 -0.386 1.00 84.75 102 LEU A N 1
ATOM 828 C CA . LEU A 1 102 ? -0.034 17.271 -1.541 1.00 84.75 102 LEU A CA 1
ATOM 829 C C . LEU A 1 102 ? 1.318 17.884 -1.934 1.00 84.75 102 LEU A C 1
ATOM 831 O O . LEU A 1 102 ? 1.643 17.937 -3.120 1.00 84.75 102 LEU A O 1
ATOM 835 N N . VAL A 1 103 ? 2.132 18.291 -0.953 1.00 88.69 103 VAL A N 1
ATOM 836 C CA . VAL A 1 103 ? 3.500 18.783 -1.196 1.00 88.69 103 VAL A CA 1
ATOM 837 C C . VAL A 1 103 ? 4.371 17.679 -1.803 1.00 88.69 103 VAL A C 1
ATOM 839 O O . VAL A 1 103 ? 5.036 17.923 -2.810 1.00 88.69 103 VAL A O 1
ATOM 842 N N . LEU A 1 104 ? 4.321 16.452 -1.269 1.00 79.94 104 LEU A N 1
ATOM 843 C CA . LEU A 1 104 ? 5.020 15.306 -1.863 1.00 79.94 104 LEU A CA 1
ATOM 844 C C . LEU A 1 104 ? 4.590 15.038 -3.305 1.00 79.94 104 LEU A C 1
ATOM 846 O O . LEU A 1 104 ? 5.443 14.786 -4.153 1.00 79.94 104 LEU A O 1
ATOM 850 N N . PHE A 1 105 ? 3.288 15.080 -3.586 1.00 81.06 105 PHE A N 1
ATOM 851 C CA . PHE A 1 105 ? 2.758 14.837 -4.923 1.00 81.06 105 PHE A CA 1
ATOM 852 C C . PHE A 1 105 ? 3.243 15.900 -5.920 1.00 81.06 105 PHE A C 1
ATOM 854 O O . PHE A 1 105 ? 3.744 15.551 -6.988 1.00 81.06 105 PHE A O 1
ATOM 861 N N . ALA A 1 106 ? 3.207 17.182 -5.541 1.00 86.06 106 ALA A N 1
ATOM 862 C CA . ALA A 1 106 ? 3.746 18.271 -6.354 1.00 86.06 106 ALA A CA 1
ATOM 863 C C . ALA A 1 106 ? 5.252 18.093 -6.641 1.00 86.06 106 ALA A C 1
ATOM 865 O O . ALA A 1 106 ? 5.677 18.210 -7.794 1.00 86.06 106 ALA A O 1
ATOM 866 N N . PHE A 1 107 ? 6.050 17.727 -5.629 1.00 82.56 107 PHE A N 1
ATOM 867 C CA . PHE A 1 107 ? 7.471 17.410 -5.812 1.00 82.56 107 PHE A CA 1
ATOM 868 C C . PHE A 1 107 ? 7.695 16.175 -6.695 1.00 82.56 107 PHE A C 1
ATOM 870 O O . PHE A 1 107 ? 8.570 16.207 -7.556 1.00 82.56 107 PHE A O 1
ATOM 877 N N . ALA A 1 108 ? 6.906 15.108 -6.543 1.00 79.44 108 ALA A N 1
ATOM 878 C CA . ALA A 1 108 ? 7.012 13.906 -7.371 1.00 79.44 108 ALA A CA 1
ATOM 879 C C . ALA A 1 108 ? 6.659 14.188 -8.843 1.00 79.44 108 ALA A C 1
ATOM 881 O O . ALA A 1 108 ? 7.350 13.705 -9.740 1.00 79.44 108 ALA A O 1
ATOM 882 N N . CYS A 1 109 ? 5.644 15.015 -9.109 1.00 82.69 109 CYS A N 1
ATOM 883 C CA . CYS A 1 109 ? 5.317 15.479 -10.458 1.00 82.69 109 CYS A CA 1
ATOM 884 C C . CYS A 1 109 ? 6.434 16.349 -11.057 1.00 82.69 109 CYS A C 1
ATOM 886 O O . CYS A 1 109 ? 6.835 16.111 -12.197 1.00 82.69 109 CYS A O 1
ATOM 888 N N . GLY A 1 110 ? 6.980 17.306 -10.296 1.00 85.56 110 GLY A N 1
ATOM 889 C CA . GLY A 1 110 ? 8.082 18.165 -10.745 1.00 85.56 110 GLY A CA 1
ATOM 890 C C . GLY A 1 110 ? 9.381 17.394 -11.012 1.00 85.56 110 GLY A C 1
ATOM 891 O O . GLY A 1 110 ? 9.999 17.563 -12.063 1.00 85.56 110 GLY A O 1
ATOM 892 N N . LEU A 1 111 ? 9.760 16.485 -10.108 1.00 80.69 111 LEU A N 1
ATOM 893 C CA . LEU A 1 111 ? 10.915 15.601 -10.283 1.00 80.69 111 LEU A CA 1
ATOM 894 C C . LEU A 1 111 ? 10.721 14.639 -11.455 1.00 80.69 111 LEU A C 1
ATOM 896 O O . LEU A 1 111 ? 11.663 14.432 -12.214 1.00 80.69 111 LEU A O 1
ATOM 900 N N . ASN A 1 112 ? 9.517 14.093 -11.658 1.00 81.25 112 ASN A N 1
ATOM 901 C CA . ASN A 1 112 ? 9.237 13.294 -12.848 1.00 81.25 112 ASN A CA 1
ATOM 902 C C . ASN A 1 112 ? 9.396 14.138 -14.119 1.00 81.25 112 ASN A C 1
ATOM 904 O O . ASN A 1 112 ? 10.064 13.692 -15.041 1.00 81.25 112 ASN A O 1
ATOM 908 N N . GLN A 1 113 ? 8.845 15.355 -14.177 1.00 84.00 113 GLN A N 1
ATOM 909 C CA . GLN A 1 113 ? 8.978 16.224 -15.355 1.00 84.00 113 GLN A CA 1
ATOM 910 C C . GLN A 1 113 ? 10.447 16.542 -15.687 1.00 84.00 113 GLN A C 1
ATOM 912 O O . GLN A 1 113 ? 10.817 16.563 -16.859 1.00 84.00 113 GLN A O 1
ATOM 917 N N . LEU A 1 114 ? 11.291 16.735 -14.668 1.00 84.62 114 LEU A N 1
ATOM 918 C CA . LEU A 1 114 ? 12.730 16.966 -14.827 1.00 84.62 114 LEU A CA 1
ATOM 919 C C . LEU A 1 114 ? 13.497 15.699 -15.256 1.00 84.62 114 LEU A C 1
ATOM 921 O O . LEU A 1 114 ? 14.383 15.762 -16.106 1.00 84.62 114 LEU A O 1
ATOM 925 N N . LEU A 1 115 ? 13.179 14.548 -14.657 1.00 81.69 115 LEU A N 1
ATOM 926 C CA . LEU A 1 115 ? 13.950 13.309 -14.809 1.00 81.69 115 LEU A CA 1
ATOM 927 C C . LEU A 1 115 ? 13.455 12.399 -15.940 1.00 81.69 115 LEU A C 1
ATOM 929 O O . LEU A 1 115 ? 14.222 11.551 -16.389 1.00 81.69 115 LEU A O 1
ATOM 933 N N . TRP A 1 116 ? 12.223 12.564 -16.433 1.00 82.56 116 TRP A N 1
ATOM 934 C CA . TRP A 1 116 ? 11.624 11.703 -17.465 1.00 82.56 116 TRP A CA 1
ATOM 935 C C . TRP A 1 116 ? 12.465 11.640 -18.746 1.00 82.56 116 TRP A C 1
ATOM 937 O O . TRP A 1 116 ? 12.664 10.558 -19.295 1.00 82.56 116 TRP A O 1
ATOM 947 N N . TYR A 1 117 ? 13.039 12.770 -19.172 1.00 84.81 117 TYR A N 1
ATOM 948 C CA . TYR A 1 117 ? 13.928 12.821 -20.336 1.00 84.81 117 TYR A CA 1
ATOM 949 C C . TYR A 1 117 ? 15.203 11.981 -20.135 1.00 84.81 117 TYR A C 1
ATOM 951 O O . TYR A 1 117 ? 15.556 11.161 -20.982 1.00 84.81 117 TYR A O 1
ATOM 959 N N . PHE A 1 118 ? 15.863 12.117 -18.979 1.00 84.00 118 PHE A N 1
ATOM 960 C CA . PHE A 1 118 ? 17.032 11.304 -18.626 1.00 84.00 118 PHE A CA 1
ATOM 961 C C . PHE A 1 118 ? 16.675 9.822 -18.467 1.00 84.00 118 PHE A C 1
ATOM 963 O O . PHE A 1 118 ? 17.422 8.955 -18.916 1.00 84.00 118 PHE A O 1
ATOM 970 N N . ALA A 1 119 ? 15.513 9.526 -17.888 1.00 82.75 119 ALA A N 1
ATOM 971 C CA . ALA A 1 119 ? 15.009 8.173 -17.719 1.00 82.75 119 ALA A CA 1
ATOM 972 C C . ALA A 1 119 ? 14.782 7.487 -19.084 1.00 82.75 119 ALA A C 1
ATOM 974 O O . ALA A 1 119 ? 15.266 6.374 -19.289 1.00 82.75 119 ALA A O 1
ATOM 975 N N . GLU A 1 120 ? 14.139 8.157 -20.046 1.00 85.50 120 GLU A N 1
ATOM 976 C CA . GLU A 1 120 ? 13.936 7.630 -21.405 1.00 85.50 120 GLU A CA 1
ATOM 977 C C . GLU A 1 120 ? 15.265 7.470 -22.179 1.00 85.50 120 GLU A C 1
ATOM 979 O O . GLU A 1 120 ? 15.398 6.537 -22.973 1.00 85.50 120 GLU A O 1
ATOM 984 N N . MET A 1 121 ? 16.287 8.297 -21.914 1.00 86.75 121 MET A N 1
ATOM 985 C CA . MET A 1 121 ? 17.640 8.078 -22.454 1.00 86.75 121 MET A CA 1
ATOM 986 C C . MET A 1 121 ? 18.319 6.830 -21.860 1.00 86.75 121 MET A C 1
ATOM 988 O O . MET A 1 121 ? 18.826 6.003 -22.618 1.00 86.75 121 MET A O 1
ATOM 992 N N . GLU A 1 122 ? 18.305 6.641 -20.536 1.00 85.81 122 GLU A N 1
ATOM 993 C CA . GLU A 1 122 ? 18.884 5.445 -19.890 1.00 85.81 122 GLU A CA 1
ATOM 994 C C . GLU A 1 122 ? 18.134 4.159 -20.286 1.00 85.81 122 GLU A C 1
ATOM 996 O O . GLU A 1 122 ? 18.745 3.112 -20.508 1.00 85.81 122 GLU A O 1
ATOM 1001 N N . LYS A 1 123 ? 16.812 4.242 -20.471 1.00 85.00 123 LYS A N 1
ATOM 1002 C CA . LYS A 1 123 ? 15.984 3.168 -21.038 1.00 85.00 123 LYS A CA 1
ATOM 1003 C C . LYS A 1 123 ? 16.458 2.773 -22.436 1.00 85.00 123 LYS A C 1
ATOM 1005 O O . LYS A 1 123 ? 16.632 1.586 -22.689 1.00 85.00 123 LYS A O 1
ATOM 1010 N N . ARG A 1 124 ? 16.696 3.740 -23.332 1.00 86.88 124 ARG A N 1
ATOM 1011 C CA . ARG A 1 124 ? 17.203 3.468 -24.691 1.00 86.88 124 ARG A CA 1
ATOM 1012 C C . ARG A 1 124 ? 18.582 2.807 -24.677 1.00 86.88 124 ARG A C 1
ATOM 1014 O O . ARG A 1 124 ? 18.827 1.965 -25.529 1.00 86.88 124 ARG A O 1
ATOM 1021 N N . LYS A 1 125 ? 19.442 3.118 -23.697 1.00 85.62 125 LYS A N 1
ATOM 1022 C CA . LYS A 1 125 ? 20.718 2.405 -23.491 1.00 85.62 125 LYS A CA 1
ATOM 1023 C C . LYS A 1 125 ? 20.510 0.953 -23.053 1.00 85.62 125 LYS A C 1
ATOM 1025 O O . LYS A 1 125 ? 21.184 0.075 -23.572 1.00 85.62 125 LYS A O 1
ATOM 1030 N N . CYS A 1 126 ? 19.567 0.676 -22.148 1.00 85.94 126 CYS A N 1
ATOM 1031 C CA . CYS A 1 126 ? 19.267 -0.709 -21.766 1.00 85.94 126 CYS A CA 1
ATOM 1032 C C . CYS A 1 126 ? 18.634 -1.514 -22.918 1.00 85.94 126 CYS A C 1
ATOM 1034 O O . CYS A 1 126 ? 19.023 -2.649 -23.167 1.00 85.94 126 CYS A O 1
ATOM 1036 N N . TYR A 1 127 ? 17.681 -0.932 -23.647 1.00 85.75 127 TYR A N 1
ATOM 1037 C CA . TYR A 1 127 ? 16.921 -1.606 -24.710 1.00 85.75 127 TYR A CA 1
ATOM 1038 C C . TYR A 1 127 ? 17.509 -1.375 -26.116 1.00 85.75 127 TYR A C 1
ATOM 1040 O O . TYR A 1 127 ? 16.764 -1.179 -27.076 1.00 85.75 127 TYR A O 1
ATOM 1048 N N . HIS A 1 128 ? 18.841 -1.367 -26.247 1.00 84.62 128 HIS A N 1
ATOM 1049 C CA . HIS A 1 128 ? 19.514 -1.120 -27.531 1.00 84.62 128 HIS A CA 1
ATOM 1050 C C . HIS A 1 128 ? 19.729 -2.385 -28.388 1.00 84.62 128 HIS A C 1
ATOM 1052 O O . HIS A 1 128 ? 20.105 -2.273 -29.554 1.00 84.62 128 HIS A O 1
ATOM 1058 N N . LEU A 1 129 ? 19.498 -3.581 -27.833 1.00 85.62 129 LEU A N 1
ATOM 1059 C CA . LEU A 1 129 ? 19.720 -4.856 -28.523 1.00 85.62 129 LEU A CA 1
ATOM 1060 C C . LEU A 1 129 ? 18.653 -5.136 -29.602 1.00 85.62 129 LEU A C 1
ATOM 1062 O O . LEU A 1 129 ? 17.455 -4.943 -29.352 1.00 85.62 129 LEU A O 1
ATOM 1066 N N . PRO A 1 130 ? 19.047 -5.673 -30.776 1.00 75.88 130 PRO A N 1
ATOM 1067 C CA . PRO A 1 130 ? 18.104 -6.118 -31.796 1.00 75.88 130 PRO A CA 1
ATOM 1068 C C . PRO A 1 130 ? 17.273 -7.290 -31.254 1.00 75.88 130 PRO A C 1
ATOM 1070 O O . PRO A 1 130 ? 17.782 -8.387 -31.041 1.00 75.88 130 PRO A O 1
ATOM 1073 N N . GLY A 1 131 ? 15.990 -7.031 -30.996 1.00 80.00 131 GLY A N 1
ATOM 1074 C CA . GLY A 1 131 ? 15.077 -7.953 -30.308 1.00 80.00 131 GLY A CA 1
ATOM 1075 C C . GLY A 1 131 ? 14.339 -7.333 -29.117 1.00 80.00 131 GLY A C 1
ATOM 1076 O O . GLY A 1 131 ? 13.420 -7.953 -28.594 1.00 80.00 131 GLY A O 1
ATOM 1077 N N . GLY A 1 132 ? 14.695 -6.112 -28.689 1.00 78.94 132 GLY A N 1
ATOM 1078 C CA . GLY A 1 132 ? 13.989 -5.413 -27.603 1.00 78.94 132 GLY A CA 1
ATOM 1079 C C . GLY A 1 132 ? 14.232 -6.011 -26.212 1.00 78.94 132 GLY A C 1
ATOM 1080 O O . GLY A 1 132 ? 13.469 -5.755 -25.282 1.00 78.94 132 GLY A O 1
ATOM 1081 N N . LEU A 1 133 ? 15.294 -6.804 -26.071 1.00 81.56 133 LEU A N 1
ATOM 1082 C CA . LEU A 1 133 ? 15.748 -7.374 -24.807 1.00 81.56 133 LEU A CA 1
ATOM 1083 C C . LEU A 1 133 ? 16.566 -6.335 -24.013 1.00 81.56 133 LEU A C 1
ATOM 1085 O O . LEU A 1 133 ? 17.276 -5.528 -24.619 1.00 81.56 133 LEU A O 1
ATOM 1089 N N . PRO A 1 134 ? 16.487 -6.337 -22.670 1.00 82.00 134 PRO A N 1
ATOM 1090 C CA . PRO A 1 134 ? 17.296 -5.466 -21.826 1.00 82.00 134 PRO A CA 1
ATOM 1091 C C . PRO A 1 134 ? 18.732 -5.997 -21.676 1.00 82.00 134 PRO A C 1
ATOM 1093 O O . PRO A 1 134 ? 18.936 -7.109 -21.189 1.00 82.00 134 PRO A O 1
ATOM 1096 N N . ASP A 1 135 ? 19.727 -5.185 -22.029 1.00 85.00 135 ASP A N 1
ATOM 1097 C CA . ASP A 1 135 ? 21.147 -5.475 -21.805 1.00 85.00 135 ASP A CA 1
ATOM 1098 C C . ASP A 1 135 ? 21.538 -5.253 -20.336 1.00 85.00 135 ASP A C 1
ATOM 1100 O O . ASP A 1 135 ? 21.818 -4.137 -19.890 1.00 85.00 135 ASP A O 1
ATOM 1104 N N . TRP A 1 136 ? 21.548 -6.350 -19.579 1.00 81.69 136 TRP A N 1
ATOM 1105 C CA . TRP A 1 136 ? 22.028 -6.386 -18.196 1.00 81.69 136 TRP A CA 1
ATOM 1106 C C . TRP A 1 136 ? 23.544 -6.536 -18.083 1.00 81.69 136 TRP A C 1
ATOM 1108 O O . TRP A 1 136 ? 24.100 -6.178 -17.047 1.00 81.69 136 TRP A O 1
ATOM 1118 N N . GLU A 1 137 ? 24.196 -7.059 -19.120 1.00 82.38 137 GLU A N 1
ATOM 1119 C CA . GLU A 1 137 ? 25.582 -7.527 -19.067 1.00 82.38 137 GLU A CA 1
ATOM 1120 C C . GLU A 1 137 ? 26.576 -6.389 -19.326 1.00 82.38 137 GLU A C 1
ATOM 1122 O O . GLU A 1 137 ? 27.557 -6.261 -18.597 1.00 82.38 137 GLU A O 1
ATOM 1127 N N . ASN A 1 138 ? 26.275 -5.494 -20.274 1.00 82.06 138 ASN A N 1
ATOM 1128 C CA . ASN A 1 138 ? 27.115 -4.331 -20.584 1.00 82.06 138 ASN A CA 1
ATOM 1129 C C . ASN A 1 138 ? 26.509 -3.012 -20.061 1.00 82.06 138 ASN A C 1
ATOM 1131 O O . ASN A 1 138 ? 27.249 -2.092 -19.716 1.00 82.06 138 ASN A O 1
ATOM 1135 N N . ASN A 1 139 ? 25.174 -2.907 -19.960 1.00 81.44 139 ASN A N 1
ATOM 1136 C CA . ASN A 1 139 ? 24.458 -1.679 -19.567 1.00 81.44 139 ASN A CA 1
ATOM 1137 C C . ASN A 1 139 ? 23.482 -1.850 -18.379 1.00 81.44 139 ASN A C 1
ATOM 1139 O O . ASN A 1 139 ? 22.600 -1.006 -18.174 1.00 81.44 139 ASN A O 1
ATOM 1143 N N . GLY A 1 140 ? 23.654 -2.879 -17.537 1.00 81.81 140 GLY A N 1
ATOM 1144 C CA . GLY A 1 140 ? 22.763 -3.144 -16.392 1.00 81.81 140 GLY A CA 1
ATOM 1145 C C . GLY A 1 140 ? 22.571 -1.945 -15.451 1.00 81.81 140 GLY A C 1
ATOM 1146 O O . GLY A 1 140 ? 21.476 -1.712 -14.938 1.00 81.81 140 GLY A O 1
ATOM 1147 N N . ASP A 1 141 ? 23.599 -1.111 -15.316 1.00 81.94 141 ASP A N 1
ATOM 1148 C CA . ASP A 1 141 ? 23.602 0.124 -14.532 1.00 81.94 141 ASP A CA 1
ATOM 1149 C C . ASP A 1 141 ? 22.584 1.169 -15.050 1.00 81.94 141 ASP A C 1
ATOM 1151 O O . ASP A 1 141 ? 21.854 1.791 -14.270 1.00 81.94 141 ASP A O 1
ATOM 1155 N N . ALA A 1 142 ? 22.463 1.316 -16.375 1.00 80.62 142 ALA A N 1
ATOM 1156 C CA . ALA A 1 142 ? 21.451 2.160 -17.021 1.00 80.62 142 ALA A CA 1
ATOM 1157 C C . ALA A 1 142 ? 20.041 1.570 -16.846 1.00 80.62 142 ALA A C 1
ATOM 1159 O O . ALA A 1 142 ? 19.080 2.296 -16.576 1.00 80.62 142 ALA A O 1
ATOM 1160 N N . CYS A 1 143 ? 19.913 0.241 -16.904 1.00 81.62 143 CYS A N 1
ATOM 1161 C CA . CYS A 1 143 ? 18.632 -0.427 -16.684 1.00 81.62 143 CYS A CA 1
ATOM 1162 C C . CYS A 1 143 ? 18.134 -0.311 -15.229 1.00 81.62 143 CYS A C 1
ATOM 1164 O O . CYS A 1 143 ? 16.935 -0.123 -14.990 1.00 81.62 143 CYS A O 1
ATOM 1166 N N . MET A 1 144 ? 19.047 -0.334 -14.251 1.00 80.88 144 MET A N 1
ATOM 1167 C CA . MET A 1 144 ? 18.747 -0.052 -12.842 1.00 80.88 144 MET A CA 1
ATOM 1168 C C . MET A 1 144 ? 18.333 1.408 -12.617 1.00 80.88 144 MET A C 1
ATOM 1170 O O . MET A 1 144 ? 17.355 1.657 -11.904 1.00 80.88 144 MET A O 1
ATOM 1174 N N . LYS A 1 145 ? 19.016 2.371 -13.254 1.00 78.75 145 LYS A N 1
ATOM 1175 C CA . LYS A 1 145 ? 18.647 3.801 -13.216 1.00 78.75 145 LYS A CA 1
ATOM 1176 C C . LYS A 1 145 ? 17.250 4.023 -13.801 1.00 78.75 145 LYS A C 1
ATOM 1178 O O . LYS A 1 145 ? 16.395 4.583 -13.113 1.00 78.75 145 LYS A O 1
ATOM 1183 N N . TRP A 1 146 ? 16.971 3.500 -15.000 1.00 75.69 146 TRP A N 1
ATOM 1184 C CA . TRP A 1 146 ? 15.639 3.554 -15.619 1.00 75.69 146 TRP A CA 1
ATOM 1185 C C . TRP A 1 146 ? 14.546 3.007 -14.689 1.00 75.69 146 TRP A C 1
ATOM 1187 O O . TRP A 1 146 ? 13.573 3.709 -14.415 1.00 75.69 146 TRP A O 1
ATOM 1197 N N . ARG A 1 147 ? 14.719 1.799 -14.130 1.00 73.38 147 ARG A N 1
ATOM 1198 C CA . ARG A 1 147 ? 13.735 1.198 -13.208 1.00 73.38 147 ARG A CA 1
ATOM 1199 C C . ARG A 1 147 ? 13.493 2.033 -11.944 1.00 73.38 147 ARG A C 1
ATOM 1201 O O . ARG A 1 147 ? 12.381 2.007 -11.421 1.00 73.38 147 ARG A O 1
ATOM 1208 N N . ARG A 1 148 ? 14.502 2.759 -11.445 1.00 69.06 148 ARG A N 1
ATOM 1209 C CA . ARG A 1 148 ? 14.396 3.576 -10.223 1.00 69.06 148 ARG A CA 1
ATOM 1210 C C . ARG A 1 148 ? 13.731 4.939 -10.457 1.00 69.06 148 ARG A C 1
ATOM 1212 O O . ARG A 1 148 ? 13.053 5.415 -9.550 1.00 69.06 148 ARG A O 1
ATOM 1219 N N . PHE A 1 149 ? 13.886 5.539 -11.639 1.00 63.09 149 PHE A N 1
ATOM 1220 C CA . PHE A 1 149 ? 13.332 6.867 -11.953 1.00 63.09 149 PHE A CA 1
ATOM 1221 C C . PHE A 1 149 ? 12.056 6.842 -12.814 1.00 63.09 149 PHE A C 1
ATOM 1223 O O . PHE A 1 149 ? 11.217 7.726 -12.676 1.00 63.09 149 PHE A O 1
ATOM 1230 N N . GLY A 1 150 ? 11.855 5.829 -13.661 1.00 57.12 150 GLY A N 1
ATOM 1231 C CA . GLY A 1 150 ? 10.802 5.787 -14.689 1.00 57.12 150 GLY A CA 1
ATOM 1232 C C . GLY A 1 150 ? 9.362 5.519 -14.220 1.00 57.12 150 GLY A C 1
ATOM 1233 O O . GLY A 1 150 ? 8.516 5.192 -15.050 1.00 57.12 150 GLY A O 1
ATOM 1234 N N . LYS A 1 151 ? 9.053 5.604 -12.916 1.00 63.12 151 LYS A N 1
ATOM 1235 C CA . LYS A 1 151 ? 7.685 5.433 -12.384 1.00 63.12 151 LYS A CA 1
ATOM 1236 C C . LYS A 1 151 ? 7.388 6.419 -11.251 1.00 63.12 151 LYS A C 1
ATOM 1238 O O . LYS A 1 151 ? 7.993 6.323 -10.184 1.00 63.12 151 LYS A O 1
ATOM 1243 N N . TYR A 1 152 ? 6.356 7.253 -11.428 1.00 63.97 152 TYR A N 1
ATOM 1244 C CA . TYR A 1 152 ? 5.808 8.159 -10.403 1.00 63.97 152 TYR A C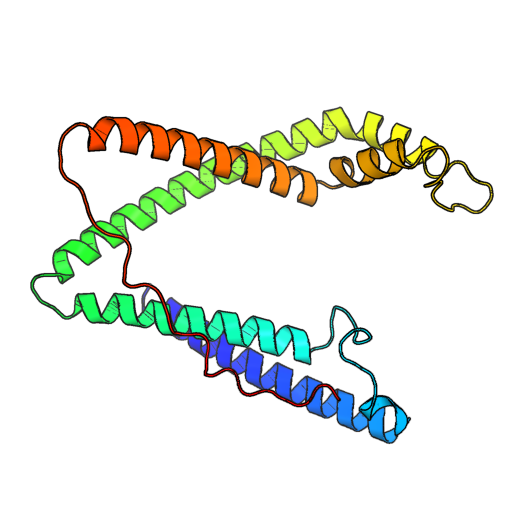A 1
ATOM 1245 C C . TYR A 1 152 ? 5.611 7.480 -9.036 1.00 63.97 152 TYR A C 1
ATOM 1247 O O . TYR A 1 152 ? 6.018 8.021 -8.014 1.00 63.97 152 TYR A O 1
ATOM 1255 N N . VAL A 1 153 ? 5.044 6.265 -9.017 1.00 61.53 153 VAL A N 1
ATOM 1256 C CA . VAL A 1 153 ? 4.808 5.481 -7.789 1.00 61.53 153 VAL A CA 1
ATOM 1257 C C . VAL A 1 153 ? 6.117 5.164 -7.058 1.00 61.53 153 VAL A C 1
ATOM 1259 O O . VAL A 1 153 ? 6.190 5.295 -5.840 1.00 61.53 153 VAL A O 1
ATOM 1262 N N . ILE A 1 154 ? 7.173 4.800 -7.793 1.00 65.44 154 ILE A N 1
ATOM 1263 C CA . ILE A 1 154 ? 8.489 4.508 -7.213 1.00 65.44 154 ILE A CA 1
ATOM 1264 C C . ILE A 1 154 ? 9.122 5.801 -6.685 1.00 65.44 154 ILE A C 1
ATOM 1266 O O . ILE A 1 154 ? 9.608 5.809 -5.557 1.00 65.44 154 ILE A O 1
ATOM 1270 N N . CYS A 1 155 ? 9.043 6.907 -7.434 1.00 64.50 155 CYS A N 1
ATOM 1271 C CA . CYS A 1 155 ? 9.487 8.224 -6.966 1.00 64.50 155 CYS A CA 1
ATOM 1272 C C . CYS A 1 155 ? 8.778 8.631 -5.659 1.00 64.50 155 CYS A C 1
ATOM 1274 O O . CYS A 1 155 ? 9.443 8.958 -4.678 1.00 64.50 155 CYS A O 1
ATOM 1276 N N . MET A 1 156 ? 7.449 8.507 -5.597 1.00 65.31 156 MET A N 1
ATOM 1277 C CA . MET A 1 156 ? 6.659 8.820 -4.402 1.00 65.31 156 MET A CA 1
ATOM 1278 C C . MET A 1 156 ? 7.029 7.927 -3.205 1.00 65.31 156 MET A C 1
ATOM 1280 O O . MET A 1 156 ? 7.145 8.430 -2.091 1.00 65.31 156 MET A O 1
ATOM 1284 N N . ILE A 1 157 ? 7.304 6.634 -3.424 1.00 70.50 157 ILE A N 1
ATOM 1285 C CA . ILE A 1 157 ? 7.806 5.722 -2.379 1.00 70.50 157 ILE A CA 1
ATOM 1286 C C . ILE A 1 157 ? 9.208 6.131 -1.897 1.00 70.50 157 ILE A C 1
ATOM 1288 O O . ILE A 1 157 ? 9.460 6.090 -0.694 1.00 70.50 157 ILE A O 1
ATOM 1292 N N . TRP A 1 158 ? 10.117 6.550 -2.786 1.00 66.25 158 TRP A N 1
ATOM 1293 C CA . TRP A 1 158 ? 11.444 7.043 -2.388 1.00 66.25 158 TRP A CA 1
ATOM 1294 C C . TRP A 1 158 ? 11.365 8.344 -1.592 1.00 66.25 158 TRP A C 1
ATOM 1296 O O . TRP A 1 158 ? 12.024 8.450 -0.561 1.00 66.25 158 TRP A O 1
ATOM 1306 N N . VAL A 1 159 ? 10.538 9.302 -2.016 1.00 65.88 159 VAL A N 1
ATOM 1307 C CA . VAL A 1 159 ? 10.351 10.578 -1.308 1.00 65.88 159 VAL A CA 1
ATOM 1308 C C . VAL A 1 159 ? 9.674 10.354 0.052 1.00 65.88 159 VAL A C 1
ATOM 1310 O O . VAL A 1 159 ? 10.130 10.899 1.057 1.00 65.88 159 VAL A O 1
ATOM 1313 N N . ALA A 1 160 ? 8.663 9.482 0.126 1.00 68.69 160 ALA A N 1
ATOM 1314 C CA . ALA A 1 160 ? 8.032 9.102 1.390 1.00 68.69 160 ALA A CA 1
ATOM 1315 C C . ALA A 1 160 ? 9.002 8.366 2.333 1.00 68.69 160 ALA A C 1
ATOM 1317 O O . ALA A 1 160 ? 9.031 8.671 3.523 1.00 68.69 160 ALA A O 1
ATOM 1318 N N . ARG A 1 161 ? 9.839 7.447 1.824 1.00 72.62 161 ARG A N 1
ATOM 1319 C CA . ARG A 1 161 ? 10.891 6.780 2.617 1.00 72.62 161 ARG A CA 1
ATOM 1320 C C . ARG A 1 161 ? 11.950 7.763 3.107 1.00 72.62 161 ARG A C 1
ATOM 1322 O O . ARG A 1 161 ? 12.314 7.704 4.277 1.00 72.62 161 ARG A O 1
ATOM 1329 N N . LEU A 1 162 ? 12.417 8.664 2.239 1.00 68.75 162 LEU A N 1
ATOM 1330 C CA . LEU A 1 162 ? 13.388 9.703 2.584 1.00 68.75 162 LEU A CA 1
ATOM 1331 C C . LEU A 1 162 ? 12.859 10.575 3.721 1.00 68.75 162 LEU A C 1
ATOM 1333 O O . LEU A 1 162 ? 13.554 10.760 4.715 1.00 68.75 162 LEU A O 1
ATOM 1337 N N . LEU A 1 163 ? 11.626 11.072 3.617 1.00 66.25 163 LEU A N 1
ATOM 1338 C CA . LEU A 1 163 ? 11.105 11.977 4.634 1.00 66.25 163 LEU A CA 1
ATOM 1339 C C . LEU A 1 163 ? 10.596 11.254 5.884 1.00 66.25 163 LEU A C 1
ATOM 1341 O O . LEU A 1 163 ? 10.719 11.809 6.968 1.00 66.25 163 LEU A O 1
ATOM 1345 N N . PHE A 1 164 ? 10.153 9.996 5.799 1.00 69.75 164 PHE A N 1
ATOM 1346 C CA . PHE A 1 164 ? 9.996 9.157 6.993 1.00 69.75 164 PHE A CA 1
ATOM 1347 C C . PHE A 1 164 ? 11.334 9.007 7.735 1.00 69.75 164 PHE A C 1
ATOM 1349 O O . PHE A 1 164 ? 11.371 9.114 8.955 1.00 69.75 164 PHE A O 1
ATOM 1356 N N . HIS A 1 165 ? 12.448 8.854 7.011 1.00 75.19 165 HIS A N 1
ATOM 1357 C CA . HIS A 1 165 ? 13.786 8.823 7.604 1.00 75.19 165 HIS A CA 1
ATOM 1358 C C . HIS A 1 165 ? 14.201 10.183 8.200 1.00 75.19 165 HIS A C 1
ATOM 1360 O O . HIS A 1 165 ? 14.776 10.211 9.283 1.00 75.19 165 HIS A O 1
ATOM 1366 N N . LEU A 1 166 ? 13.863 11.309 7.555 1.00 60.91 166 LEU A N 1
ATOM 1367 C CA . LEU A 1 166 ? 14.103 12.662 8.089 1.00 60.91 166 LEU A CA 1
ATOM 1368 C C . LEU A 1 166 ? 13.230 12.983 9.315 1.00 60.91 166 LEU A C 1
ATOM 1370 O O . LEU A 1 166 ? 13.706 13.605 10.260 1.00 60.91 166 LEU A O 1
ATOM 1374 N N . LEU A 1 167 ? 11.972 12.534 9.338 1.00 64.75 167 LEU A N 1
ATOM 1375 C CA . LEU A 1 167 ? 11.118 12.586 10.527 1.00 64.75 167 LEU A CA 1
ATOM 1376 C C . LEU A 1 167 ? 11.719 11.734 11.643 1.00 64.75 167 LEU A C 1
ATOM 1378 O O . LEU A 1 167 ? 11.823 12.210 12.768 1.00 64.75 167 LEU A O 1
ATOM 1382 N N . GLN A 1 168 ? 12.177 10.519 11.332 1.00 65.38 168 GLN A N 1
ATOM 1383 C CA . GLN A 1 168 ? 12.808 9.636 12.307 1.00 65.38 168 GLN A CA 1
ATOM 1384 C C . GLN A 1 168 ? 14.070 10.271 12.904 1.00 65.38 168 GLN A C 1
ATOM 1386 O O . GLN A 1 168 ? 14.205 10.273 14.122 1.00 65.38 168 GLN A O 1
ATOM 1391 N N . THR A 1 169 ? 14.964 10.868 12.104 1.00 62.34 169 THR A N 1
ATOM 1392 C CA . THR A 1 169 ? 16.159 11.549 12.639 1.00 62.34 169 THR A CA 1
ATOM 1393 C C . THR A 1 169 ? 15.809 12.818 13.415 1.00 62.34 169 THR A C 1
ATOM 1395 O O . THR A 1 169 ? 16.403 13.064 14.462 1.00 62.34 169 THR A O 1
ATOM 1398 N N . HIS A 1 170 ? 14.810 13.596 12.988 1.00 62.38 170 HIS A N 1
ATOM 1399 C CA . HIS A 1 170 ? 14.384 14.793 13.719 1.00 62.38 170 HIS A CA 1
ATOM 1400 C C . HIS A 1 170 ? 13.674 14.456 15.045 1.00 62.38 170 HIS A C 1
ATOM 1402 O O . HIS A 1 170 ? 13.861 15.164 16.037 1.00 62.38 170 HIS A O 1
ATOM 1408 N N . VAL A 1 171 ? 12.907 13.363 15.099 1.00 61.22 171 VAL A N 1
ATOM 1409 C CA . VAL A 1 171 ? 12.300 12.829 16.331 1.00 61.22 171 VAL A CA 1
ATOM 1410 C C . VAL A 1 171 ? 13.360 12.198 17.236 1.00 61.22 171 VAL A C 1
ATOM 1412 O O . VAL A 1 171 ? 13.313 12.411 18.444 1.00 61.22 171 VAL A O 1
ATOM 1415 N N . LEU A 1 172 ? 14.358 11.501 16.683 1.00 56.34 172 LEU A N 1
ATOM 1416 C CA . LEU A 1 172 ? 15.476 10.948 17.454 1.00 56.34 172 LEU A CA 1
ATOM 1417 C C . LEU A 1 172 ? 16.337 12.062 18.075 1.00 56.34 172 LEU A C 1
ATOM 1419 O O . LEU A 1 172 ? 16.722 11.958 19.235 1.00 56.34 172 LEU A O 1
ATOM 1423 N N . ASN A 1 173 ? 16.564 13.163 17.352 1.00 54.62 173 ASN A N 1
ATOM 1424 C CA . ASN A 1 173 ? 17.243 14.353 17.876 1.00 54.62 173 ASN A CA 1
ATOM 1425 C C . ASN A 1 173 ? 16.413 15.072 18.959 1.00 54.62 173 ASN A C 1
ATOM 1427 O O . ASN A 1 173 ? 16.971 15.530 19.955 1.00 54.62 173 ASN A O 1
ATOM 1431 N N . LEU A 1 174 ? 15.083 15.130 18.815 1.00 54.88 174 LEU A N 1
ATOM 1432 C CA . LEU A 1 174 ? 14.188 15.639 19.864 1.00 54.88 174 LEU A CA 1
ATOM 1433 C C . LEU A 1 174 ? 14.188 14.734 21.107 1.00 54.88 174 LEU A C 1
ATOM 1435 O O . LEU A 1 174 ? 14.235 15.242 22.224 1.00 54.88 174 LEU A O 1
ATOM 1439 N N . GLN A 1 175 ? 14.202 13.409 20.934 1.00 52.12 175 GLN A N 1
ATOM 1440 C CA . GLN A 1 175 ? 14.365 12.449 22.030 1.00 52.12 175 GLN A CA 1
ATOM 1441 C C . GLN A 1 175 ? 15.724 12.608 22.719 1.00 52.12 175 GLN A C 1
ATOM 1443 O O . GLN A 1 175 ? 15.751 12.726 23.936 1.00 52.12 175 GLN A O 1
ATOM 1448 N N . LEU A 1 176 ? 16.830 12.718 21.976 1.00 49.72 176 LEU A N 1
ATOM 1449 C CA . LEU A 1 176 ? 18.164 12.979 22.538 1.00 49.72 176 LEU A CA 1
ATOM 1450 C C . LEU A 1 176 ? 18.226 14.292 23.333 1.00 49.72 176 LEU A C 1
ATOM 1452 O O . LEU A 1 176 ? 18.877 14.345 24.374 1.00 49.72 176 LEU A O 1
ATOM 1456 N N . SER A 1 177 ? 17.511 15.332 22.893 1.00 51.12 177 SER A N 1
ATOM 1457 C CA . SER A 1 177 ? 17.376 16.579 23.653 1.00 51.12 177 SER A CA 1
ATOM 1458 C C . SER A 1 177 ? 16.592 16.371 24.958 1.00 51.12 177 SER A C 1
ATOM 1460 O O . SER A 1 177 ? 17.065 16.760 26.026 1.00 51.12 177 SER A O 1
ATOM 1462 N N . PHE A 1 178 ? 15.435 15.704 24.904 1.00 41.88 178 PHE A N 1
ATOM 1463 C CA . PHE A 1 178 ? 14.549 15.508 26.062 1.00 41.88 178 PHE A CA 1
ATOM 1464 C C . PHE A 1 178 ? 15.094 14.497 27.090 1.00 41.88 178 PHE A C 1
ATOM 1466 O O . PHE A 1 178 ? 14.927 14.659 28.299 1.00 41.88 178 PHE A O 1
ATOM 1473 N N . GLN A 1 179 ? 15.784 13.460 26.618 1.00 37.97 179 GLN A N 1
ATOM 1474 C CA . GLN A 1 179 ? 16.303 12.353 27.425 1.00 37.97 179 GLN A CA 1
ATOM 1475 C C . GLN A 1 179 ? 17.620 12.693 28.141 1.00 37.97 179 GLN A C 1
ATOM 1477 O O . GLN A 1 179 ? 18.122 11.896 28.929 1.00 37.97 179 GLN A O 1
ATOM 1482 N N . SER A 1 180 ? 18.120 13.921 27.966 1.00 42.69 180 SER A N 1
ATOM 1483 C CA . SER A 1 180 ? 19.131 14.520 28.844 1.00 42.69 180 SER A CA 1
ATOM 1484 C C . SER A 1 180 ? 18.662 14.668 30.302 1.00 42.69 180 SER A C 1
ATOM 1486 O O . SER A 1 180 ? 19.507 14.826 31.180 1.00 42.69 180 SER A O 1
ATOM 1488 N N . HIS A 1 181 ? 17.345 14.605 30.576 1.00 42.19 181 HIS A N 1
ATOM 1489 C CA . HIS A 1 181 ? 16.796 15.013 31.873 1.00 42.19 181 HIS A CA 1
ATOM 1490 C C . HIS A 1 181 ? 16.083 13.934 32.718 1.00 42.19 181 HIS A C 1
ATOM 1492 O O . HIS A 1 181 ? 15.925 14.164 33.920 1.00 42.19 181 HIS A O 1
ATOM 1498 N N . GLN A 1 182 ? 15.691 12.766 32.176 1.00 34.38 182 GLN A N 1
ATOM 1499 C CA . GLN A 1 182 ? 15.211 11.627 32.991 1.00 34.38 182 GLN A CA 1
ATOM 1500 C C . GLN A 1 182 ? 15.509 10.221 32.419 1.00 34.38 182 GLN A C 1
ATOM 1502 O O . GLN A 1 182 ? 14.927 9.811 31.424 1.00 34.38 182 GLN A O 1
ATOM 1507 N N . ILE A 1 183 ? 16.331 9.487 33.184 1.00 38.34 183 ILE A N 1
ATOM 1508 C CA . ILE A 1 183 ? 16.209 8.076 33.629 1.00 38.34 183 ILE A CA 1
ATOM 1509 C C . ILE A 1 183 ? 16.130 6.934 32.579 1.00 38.34 183 ILE A C 1
ATOM 1511 O O . ILE A 1 183 ? 15.393 6.942 31.600 1.00 38.34 183 ILE A O 1
ATOM 1515 N N . THR A 1 184 ? 16.901 5.882 32.868 1.00 40.44 184 THR A N 1
ATOM 1516 C CA . THR A 1 184 ? 17.009 4.590 32.172 1.00 40.44 184 THR A CA 1
ATOM 1517 C C . THR A 1 184 ? 15.766 3.695 32.277 1.00 40.44 184 THR A C 1
ATOM 1519 O O . THR A 1 184 ? 15.098 3.660 33.307 1.00 40.44 184 THR A O 1
ATOM 1522 N N . PHE A 1 185 ? 15.533 2.851 31.262 1.00 31.02 185 PHE A N 1
ATOM 1523 C CA . PHE A 1 185 ? 14.650 1.678 31.370 1.00 31.02 185 PHE A CA 1
ATOM 1524 C C . PHE A 1 185 ? 15.214 0.461 30.615 1.00 31.02 185 PHE A C 1
ATOM 1526 O O . PHE A 1 185 ? 15.971 0.619 29.658 1.00 31.02 185 PHE A O 1
ATOM 1533 N N . SER A 1 186 ? 14.886 -0.752 31.077 1.00 30.77 186 SER A N 1
ATOM 1534 C CA . SER A 1 186 ? 15.545 -2.005 30.660 1.00 30.77 186 SER A CA 1
ATOM 1535 C C . SER A 1 186 ? 14.778 -2.769 29.557 1.00 30.77 186 SER A C 1
ATOM 1537 O O . SER A 1 186 ? 13.551 -2.878 29.648 1.00 30.77 186 SER A O 1
ATOM 1539 N N . PRO A 1 187 ? 15.450 -3.332 28.529 1.00 32.78 187 PRO A N 1
ATOM 1540 C CA . PRO A 1 187 ? 14.793 -3.944 27.370 1.00 32.78 187 PRO A CA 1
ATOM 1541 C C . PRO A 1 187 ? 14.514 -5.447 27.562 1.00 32.78 187 PRO A C 1
ATOM 1543 O O . PRO A 1 187 ? 15.305 -6.279 27.124 1.00 32.78 187 PRO A O 1
ATOM 1546 N N . HIS A 1 188 ? 13.395 -5.827 28.199 1.00 37.53 188 HIS A N 1
ATOM 1547 C CA . HIS A 1 188 ? 13.138 -7.255 28.473 1.00 37.53 188 HIS A CA 1
ATOM 1548 C C . HIS A 1 188 ? 11.664 -7.731 28.500 1.00 37.53 188 HIS A C 1
ATOM 1550 O O . HIS A 1 188 ? 11.323 -8.578 29.324 1.00 37.53 188 HIS A O 1
ATOM 1556 N N . LEU A 1 189 ? 10.773 -7.251 27.607 1.00 37.75 189 LEU A N 1
ATOM 1557 C CA . LEU A 1 189 ? 9.399 -7.807 27.520 1.00 37.75 189 LEU A CA 1
ATOM 1558 C C . LEU A 1 189 ? 8.635 -7.669 26.171 1.00 37.75 189 LEU A C 1
ATOM 1560 O O . LEU A 1 189 ? 7.470 -7.279 26.177 1.00 37.75 189 LEU A O 1
ATOM 1564 N N . ILE A 1 190 ? 9.226 -8.001 25.008 1.00 35.00 190 ILE A N 1
ATOM 1565 C CA . ILE A 1 190 ? 8.462 -8.103 23.731 1.00 35.00 190 ILE A CA 1
ATOM 1566 C C . ILE A 1 190 ? 8.821 -9.358 22.907 1.00 35.00 190 ILE A C 1
ATOM 1568 O O . ILE A 1 190 ? 9.429 -9.277 21.845 1.00 35.00 190 ILE A O 1
ATOM 1572 N N . LEU A 1 191 ? 8.413 -10.525 23.410 1.00 32.41 191 LEU A N 1
ATOM 1573 C CA . LEU A 1 191 ? 8.070 -11.770 22.688 1.00 32.41 191 LEU A CA 1
ATOM 1574 C C . LEU A 1 191 ? 7.419 -12.700 23.749 1.00 32.41 191 LEU A C 1
ATOM 1576 O O . LEU A 1 191 ? 7.865 -12.628 24.896 1.00 32.41 191 LEU A O 1
ATOM 1580 N N . PRO A 1 192 ? 6.400 -13.542 23.452 1.00 42.19 192 PRO A N 1
ATOM 1581 C CA . PRO A 1 192 ? 6.023 -14.053 22.133 1.00 42.19 192 PRO A CA 1
ATOM 1582 C C . PRO A 1 192 ? 4.532 -13.914 21.747 1.00 42.19 192 PRO A C 1
ATOM 1584 O O . PRO A 1 192 ? 3.637 -14.301 22.491 1.00 42.19 192 PRO A O 1
ATOM 1587 N N . VAL A 1 193 ? 4.266 -13.493 20.503 1.00 38.84 193 VAL A N 1
ATOM 1588 C CA . VAL A 1 193 ? 2.958 -13.670 19.826 1.00 38.84 193 VAL A CA 1
ATOM 1589 C C . VAL A 1 193 ? 3.192 -14.133 18.377 1.00 38.84 193 VAL A C 1
ATOM 1591 O O . VAL A 1 193 ? 2.752 -13.509 17.418 1.00 38.84 193 VAL A O 1
ATOM 1594 N N . LEU A 1 194 ? 3.969 -15.211 18.214 1.00 35.38 194 LEU A N 1
ATOM 1595 C CA . LEU A 1 194 ? 4.364 -15.761 16.907 1.00 35.38 194 LEU A CA 1
ATOM 1596 C C . LEU A 1 194 ? 4.365 -17.306 16.903 1.00 35.38 194 LEU A C 1
ATOM 1598 O O . LEU A 1 194 ? 5.285 -17.932 16.391 1.00 35.38 194 LEU A O 1
ATOM 1602 N N . LEU A 1 195 ? 3.360 -17.923 17.537 1.00 35.53 195 LEU A N 1
ATOM 1603 C CA . LEU A 1 195 ? 3.252 -19.389 17.674 1.00 35.53 195 LEU A CA 1
ATOM 1604 C C . LEU A 1 195 ? 1.841 -19.963 17.426 1.00 35.53 195 LEU A C 1
ATOM 1606 O O . LEU A 1 195 ? 1.590 -21.126 17.718 1.00 35.53 195 LEU A O 1
ATOM 1610 N N . LEU A 1 196 ? 0.921 -19.168 16.866 1.00 37.91 196 LEU A N 1
ATOM 1611 C CA . LEU A 1 196 ? -0.417 -19.617 16.447 1.00 37.91 196 LEU A CA 1
ATOM 1612 C C . LEU A 1 196 ? -0.777 -19.110 15.041 1.00 37.91 196 LEU A C 1
ATOM 1614 O O . LEU A 1 196 ? -1.837 -18.531 14.814 1.00 37.91 196 LEU A O 1
ATOM 1618 N N . VAL A 1 197 ? 0.116 -19.366 14.085 1.00 39.94 197 VAL A N 1
ATOM 1619 C CA . VAL A 1 197 ? -0.271 -19.541 12.679 1.00 39.94 197 VAL A CA 1
ATOM 1620 C C . VAL A 1 197 ? -0.220 -21.047 12.417 1.00 39.94 197 VAL A C 1
ATOM 1622 O O . VAL A 1 197 ? 0.876 -21.608 12.443 1.00 39.94 197 VAL A O 1
ATOM 1625 N N . PRO A 1 198 ? -1.363 -21.731 12.230 1.00 36.81 198 PRO A N 1
ATOM 1626 C CA . PRO A 1 198 ? -1.361 -23.123 11.803 1.00 36.81 198 PRO A CA 1
ATOM 1627 C C . PRO A 1 198 ? -0.685 -23.244 10.438 1.00 36.81 198 PRO A C 1
ATOM 1629 O O . PRO A 1 198 ? -0.976 -22.465 9.531 1.00 36.81 198 PRO A O 1
ATOM 1632 N N . SER A 1 199 ? 0.196 -24.226 10.280 1.00 41.88 199 SER A N 1
ATOM 1633 C CA . SER A 1 199 ? 0.768 -24.561 8.979 1.00 41.88 199 SER A CA 1
ATOM 1634 C C . SER A 1 199 ? -0.289 -25.253 8.111 1.00 41.88 199 SER A C 1
ATOM 1636 O O . SER A 1 199 ? -0.438 -26.475 8.177 1.00 41.88 199 SER A O 1
ATOM 1638 N N . GLU A 1 200 ? -1.023 -24.480 7.303 1.00 46.84 200 GLU A N 1
ATOM 1639 C CA . GLU A 1 200 ? -1.696 -25.032 6.118 1.00 46.84 200 GLU A CA 1
ATOM 1640 C C . GLU A 1 200 ? -0.619 -25.717 5.233 1.00 46.84 200 GLU A C 1
ATOM 1642 O O . GLU A 1 200 ? 0.514 -25.224 5.163 1.00 46.84 200 GLU A O 1
ATOM 1647 N N . PRO A 1 201 ? -0.898 -26.887 4.625 1.00 38.72 201 PRO A N 1
ATOM 1648 C CA . PRO A 1 201 ? 0.101 -27.630 3.855 1.00 38.72 201 PRO A CA 1
ATOM 1649 C C . PRO A 1 201 ? 0.583 -26.833 2.624 1.00 38.72 201 PRO A C 1
ATOM 1651 O O . PRO A 1 201 ? -0.172 -26.030 2.083 1.00 38.72 201 PRO A O 1
ATOM 1654 N N . PRO A 1 202 ? 1.819 -27.053 2.132 1.00 46.03 202 PRO A N 1
ATOM 1655 C CA . PRO A 1 202 ? 2.431 -26.238 1.071 1.00 46.03 202 PRO A CA 1
ATOM 1656 C C . PRO A 1 202 ? 1.957 -26.592 -0.356 1.00 46.03 202 PRO A C 1
ATOM 1658 O O . PRO A 1 202 ? 2.669 -26.334 -1.327 1.00 46.03 202 PRO A O 1
ATOM 1661 N N . TYR A 1 203 ? 0.775 -27.198 -0.475 1.00 46.72 203 TYR A N 1
ATOM 1662 C CA . TYR A 1 203 ? 0.165 -27.695 -1.711 1.00 46.72 203 TYR A CA 1
ATOM 1663 C C . TYR A 1 203 ? -1.241 -27.102 -1.857 1.00 46.72 203 TYR A C 1
ATOM 1665 O O . TYR A 1 203 ? -1.800 -26.624 -0.869 1.00 46.72 203 TYR A O 1
ATOM 1673 N N . ARG A 1 204 ? -1.771 -27.093 -3.085 1.00 50.53 204 ARG A N 1
ATOM 1674 C CA . ARG A 1 204 ? -3.040 -26.446 -3.438 1.00 50.53 204 ARG A CA 1
ATOM 1675 C C . ARG A 1 204 ? -4.207 -27.424 -3.269 1.00 50.53 204 ARG A C 1
ATOM 1677 O O . ARG A 1 204 ? -4.613 -28.067 -4.264 1.00 50.53 204 ARG A O 1
#